Protein AF-A0A5N5SL28-F1 (afdb_monomer_lite)

pLDDT: mean 77.9, std 19.84, range [35.97, 98.38]

Foldseek 3Di:
DPPVVVVVVCVVVVVVVVVVVVVVVVVVVVVVVVVVVVVVVVVVVVVVVVVVVVVVVVVVVVVVVVVVVVVVVVVVVVLVVVLVVLQVVLVVVVVVVLVVLLVVLVVLVVVLVVVCCVVCVVVVPPDPDDANPDDHSVNSVVVSVVSVVVVLCVVCPPNSVVPPDPPPPDPDDDDDPSRVSNVVSVVSPPPCVPPPVCPPPPPPPPPPDDPPDPDPDPPPDDDPVDPDDDDDD

Radius of gyration: 50.58 Å; chains: 1; bounding box: 102×51×155 Å

InterPro domains:
  IPR027095 Golgin-45 [PTHR13066] (1-233)

Secondary structure (DSSP, 8-state):
-HHHHHHHHHHHHHHHHHHHHHHHHHHHHHHHHHHHHHHHHHHHHHHHHHHHHHHHHHHHHHHHHHHHHHHHHHHHHHHHHHHHHHHHHHHHHHHHHHHHHHHHHHHHHHHHHHHHHHH-TTTTTT--S-SSSS--HHHHHHHHHHHHHHHHHHHHHHHHTTSTTS---PPP----HHHHHHHHHHHS---GGG-------TT-------TT--S--------TT--------

Organism: NCBI:txid96803

Structure (mmCIF, N/CA/C/O backbone):
data_AF-A0A5N5SL28-F1
#
_entry.id   AF-A0A5N5SL28-F1
#
loop_
_atom_site.group_PDB
_atom_site.id
_atom_site.type_symbol
_atom_site.label_atom_id
_atom_site.label_alt_id
_atom_site.label_comp_id
_atom_site.label_asym_id
_atom_site.label_entity_id
_atom_site.label_seq_id
_atom_site.pdbx_PDB_ins_code
_atom_site.Cartn_x
_atom_site.Cartn_y
_atom_site.Cartn_z
_atom_site.occupancy
_atom_site.B_iso_or_equiv
_atom_site.auth_seq_id
_atom_site.auth_comp_id
_atom_site.auth_asym_id
_atom_site.auth_atom_id
_atom_site.pdbx_PDB_model_num
ATOM 1 N N . VAL A 1 1 ? -54.609 -21.952 98.533 1.00 56.12 1 VAL A N 1
ATOM 2 C CA . VAL A 1 1 ? -53.210 -22.366 98.247 1.00 56.12 1 VAL A CA 1
ATOM 3 C C . VAL A 1 1 ? -52.869 -22.346 96.749 1.00 56.12 1 VAL A C 1
ATOM 5 O O . VAL A 1 1 ? -51.784 -21.921 96.397 1.00 56.12 1 VAL A O 1
ATOM 8 N N . ASN A 1 2 ? -53.790 -22.699 95.844 1.00 73.81 2 ASN A N 1
ATOM 9 C CA . ASN A 1 2 ? -53.508 -22.851 94.403 1.00 73.81 2 ASN A CA 1
ATOM 10 C C . ASN A 1 2 ? -53.343 -21.546 93.579 1.00 73.81 2 ASN A C 1
ATOM 12 O O . ASN A 1 2 ? -52.843 -21.583 92.460 1.00 73.81 2 ASN A O 1
ATOM 16 N N . ASN A 1 3 ? -53.781 -20.388 94.090 1.00 82.12 3 ASN A N 1
ATOM 17 C CA . ASN A 1 3 ? -53.861 -19.155 93.290 1.00 82.12 3 ASN A CA 1
ATOM 18 C C . ASN A 1 3 ? -52.519 -18.399 93.190 1.00 82.12 3 ASN A C 1
ATOM 20 O O . ASN A 1 3 ? -52.181 -17.875 92.135 1.00 82.12 3 ASN A O 1
ATOM 24 N N . GLU A 1 4 ? -51.735 -18.387 94.270 1.00 81.12 4 GLU A N 1
ATOM 25 C CA . GLU A 1 4 ? -50.402 -17.760 94.325 1.00 81.12 4 GLU A CA 1
ATOM 26 C C . GLU A 1 4 ? -49.393 -18.501 93.434 1.00 81.12 4 GLU A C 1
ATOM 28 O O . GLU A 1 4 ? -48.705 -17.885 92.627 1.00 81.12 4 GLU A O 1
ATOM 33 N N . LEU A 1 5 ? -49.385 -19.838 93.483 1.00 82.38 5 LEU A N 1
ATOM 34 C CA . LEU A 1 5 ? -48.570 -20.686 92.603 1.00 82.38 5 LEU A CA 1
ATOM 35 C C . LEU A 1 5 ? -48.897 -20.473 91.123 1.00 82.38 5 LEU A C 1
ATOM 37 O O . LEU A 1 5 ? -47.995 -20.388 90.297 1.00 82.38 5 LEU A O 1
ATOM 41 N N . LYS A 1 6 ? -50.182 -20.336 90.782 1.00 85.81 6 LYS A N 1
ATOM 42 C CA . LYS A 1 6 ? -50.615 -20.078 89.405 1.00 85.81 6 LYS A CA 1
ATOM 43 C C . LYS A 1 6 ? -50.165 -18.698 88.924 1.00 85.81 6 LYS A C 1
ATOM 45 O O . LYS A 1 6 ? -49.712 -18.582 87.793 1.00 85.81 6 LYS A O 1
ATOM 50 N N . LYS A 1 7 ? -50.229 -17.672 89.781 1.00 84.50 7 LYS A N 1
ATOM 51 C CA . LYS A 1 7 ? -49.692 -16.335 89.478 1.00 84.50 7 LYS A CA 1
ATOM 52 C C . LYS A 1 7 ? -48.179 -16.357 89.273 1.00 84.50 7 LYS A C 1
ATOM 54 O O . LYS A 1 7 ? -47.703 -15.757 88.319 1.00 84.50 7 LYS A O 1
ATOM 59 N N . LEU A 1 8 ? -47.442 -17.061 90.131 1.00 85.12 8 LEU A N 1
ATOM 60 C CA . LEU A 1 8 ? -45.982 -17.139 90.062 1.00 85.12 8 LEU A CA 1
ATOM 61 C C . LEU A 1 8 ? -45.519 -17.925 88.825 1.00 85.12 8 LEU A C 1
ATOM 63 O O . LEU A 1 8 ? -44.589 -17.510 88.142 1.00 85.12 8 LEU A O 1
ATOM 67 N N . LEU A 1 9 ? -46.232 -18.996 88.467 1.00 87.62 9 LEU A N 1
ATOM 68 C CA . LEU A 1 9 ? -45.979 -19.758 87.243 1.00 87.62 9 LEU A CA 1
ATOM 69 C C . LEU A 1 9 ? -46.312 -18.947 85.983 1.00 87.62 9 LEU A C 1
ATOM 71 O O . LEU A 1 9 ? -45.540 -18.948 85.031 1.00 87.62 9 LEU A O 1
ATOM 75 N N . VAL A 1 10 ? -47.431 -18.213 85.984 1.00 90.81 10 VAL A N 1
ATOM 76 C CA . VAL A 1 10 ? -47.789 -17.296 84.889 1.00 90.81 10 VAL A CA 1
ATOM 77 C C . VAL A 1 10 ? -46.761 -16.171 84.754 1.00 90.81 10 VAL A C 1
ATOM 79 O O . VAL A 1 10 ? -46.416 -15.818 83.632 1.00 90.81 10 VAL A O 1
ATOM 82 N N . ALA A 1 11 ? -46.233 -15.646 85.862 1.00 87.25 11 ALA A N 1
ATOM 83 C CA . ALA A 1 11 ? -45.171 -14.644 85.841 1.00 87.25 11 ALA A CA 1
ATOM 84 C C . ALA A 1 11 ? -43.856 -15.209 85.277 1.00 87.25 11 ALA A C 1
ATOM 86 O O . ALA A 1 11 ? -43.279 -14.597 84.388 1.00 87.25 11 ALA A O 1
ATOM 87 N N . SER A 1 12 ? -43.431 -16.400 85.717 1.00 87.12 12 SER A N 1
ATOM 88 C CA . SER A 1 12 ? -42.203 -17.052 85.235 1.00 87.12 12 SER A CA 1
ATOM 89 C C . SER A 1 12 ? -42.278 -17.441 83.752 1.00 87.12 12 SER A C 1
ATOM 91 O O . SER A 1 12 ? -41.335 -17.200 83.004 1.00 87.12 12 SER A O 1
ATOM 93 N N . VAL A 1 13 ? -43.411 -17.985 83.294 1.00 89.81 13 VAL A N 1
ATOM 94 C CA . VAL A 1 13 ? -43.630 -18.277 81.865 1.00 89.81 13 VAL A CA 1
ATOM 95 C C . VAL A 1 13 ? -43.756 -16.982 81.057 1.00 89.81 13 VAL A C 1
ATOM 97 O O . VAL A 1 13 ? -43.271 -16.914 79.931 1.00 89.81 13 VAL A O 1
ATOM 100 N N . GLY A 1 14 ? -44.376 -15.942 81.623 1.00 90.69 14 GLY A N 1
ATOM 101 C CA . GLY A 1 14 ? -44.447 -14.615 81.011 1.00 90.69 14 GLY A CA 1
ATOM 102 C C . GLY A 1 14 ? -43.065 -13.994 80.807 1.00 90.69 14 GLY A C 1
ATOM 103 O O . GLY A 1 14 ? -42.794 -13.472 79.729 1.00 90.69 14 GLY A O 1
ATOM 104 N N . GLU A 1 15 ? -42.182 -14.115 81.797 1.00 92.69 15 GLU A N 1
ATOM 105 C CA . GLU A 1 15 ? -40.795 -13.647 81.744 1.00 92.69 15 GLU A CA 1
ATOM 106 C C . GLU A 1 15 ? -39.964 -14.407 80.697 1.00 92.69 15 GLU A C 1
ATOM 108 O O . GLU A 1 15 ? -39.314 -13.773 79.867 1.00 92.69 15 GLU A O 1
ATOM 113 N N . ASP A 1 16 ? -40.034 -15.745 80.658 1.00 94.12 16 ASP A N 1
ATOM 114 C CA . ASP A 1 16 ? -39.310 -16.558 79.663 1.00 94.12 16 ASP A CA 1
ATOM 115 C C . ASP A 1 16 ? -39.777 -16.259 78.225 1.00 94.12 16 ASP A C 1
ATOM 117 O O . ASP A 1 16 ? -38.974 -16.045 77.310 1.00 94.12 16 ASP A O 1
ATOM 121 N N . VAL A 1 17 ? -41.094 -16.147 78.018 1.00 92.69 17 VAL A N 1
ATOM 122 C CA . VAL A 1 17 ? -41.663 -15.752 76.721 1.00 92.69 17 VAL A CA 1
ATOM 123 C C . VAL A 1 17 ? -41.230 -14.334 76.345 1.00 92.69 17 VAL A C 1
ATOM 125 O O . VAL A 1 17 ? -40.848 -14.103 75.196 1.00 92.69 17 VAL A O 1
ATOM 128 N N . GLN A 1 18 ? -41.243 -13.391 77.290 1.00 93.38 18 GLN A N 1
ATOM 129 C CA . GLN A 1 18 ? -40.805 -12.017 77.053 1.00 93.38 18 GLN A CA 1
ATOM 130 C C . GLN A 1 18 ? -39.317 -11.952 76.679 1.00 93.38 18 GLN A C 1
ATOM 132 O O . GLN A 1 18 ? -38.971 -11.275 75.709 1.00 93.38 18 GLN A O 1
ATOM 137 N N . GLY A 1 19 ? -38.456 -12.712 77.360 1.00 94.69 19 GLY A N 1
ATOM 138 C CA . GLY A 1 19 ? -37.033 -12.819 77.030 1.00 94.69 19 GLY A CA 1
ATOM 139 C C . GLY A 1 19 ? -36.796 -13.375 75.622 1.00 94.69 19 GLY A C 1
ATOM 140 O O . GLY A 1 19 ? -36.014 -12.817 74.847 1.00 94.69 19 GLY A O 1
ATOM 141 N N . ARG A 1 20 ? -37.536 -14.420 75.230 1.00 94.44 20 ARG A N 1
ATOM 142 C CA . ARG A 1 20 ? -37.470 -14.980 73.868 1.00 94.44 20 ARG A CA 1
ATOM 143 C C . ARG A 1 20 ? -37.945 -13.995 72.802 1.00 94.44 20 ARG A C 1
ATOM 145 O O . ARG A 1 20 ? -37.315 -13.888 71.750 1.00 94.44 20 ARG A O 1
ATOM 152 N N . VAL A 1 21 ? -39.033 -13.267 73.055 1.00 96.50 21 VAL A N 1
ATOM 153 C CA . VAL A 1 21 ? -39.539 -12.232 72.138 1.00 96.50 21 VAL A CA 1
ATOM 154 C C . VAL A 1 21 ? -38.527 -11.098 71.987 1.00 96.50 21 VAL A C 1
ATOM 156 O O . VAL A 1 21 ? -38.304 -10.630 70.868 1.00 96.50 21 VAL A O 1
ATOM 159 N N . GLN A 1 22 ? -37.877 -10.682 73.075 1.00 95.25 22 GLN A N 1
ATOM 160 C CA . GLN A 1 22 ? -36.852 -9.643 73.038 1.00 95.25 22 GLN A CA 1
ATOM 161 C C . GLN A 1 22 ? -35.639 -10.074 72.201 1.00 95.25 22 GLN A C 1
ATOM 163 O O . GLN A 1 22 ? -35.258 -9.351 71.282 1.00 95.25 22 GLN A O 1
ATOM 168 N N . CYS A 1 23 ? -35.113 -11.284 72.421 1.00 96.25 23 CYS A N 1
ATOM 169 C CA . CYS A 1 23 ? -34.011 -11.836 71.626 1.00 96.25 23 CYS A CA 1
ATOM 170 C C . CYS A 1 23 ? -34.355 -11.902 70.125 1.00 96.25 23 CYS A C 1
ATOM 172 O O . CYS A 1 23 ? -33.594 -11.426 69.283 1.00 96.25 23 CYS A O 1
ATOM 174 N N . LEU A 1 24 ? -35.552 -12.395 69.781 1.00 97.12 24 LEU A N 1
ATOM 175 C CA . LEU A 1 24 ? -36.024 -12.429 68.391 1.00 97.12 24 LEU A CA 1
ATOM 176 C C . LEU A 1 24 ? -36.185 -11.027 67.785 1.00 97.12 24 LEU A C 1
ATOM 178 O O . LEU A 1 24 ? -35.947 -10.834 66.592 1.00 97.12 24 LEU A O 1
ATOM 182 N N . THR A 1 25 ? -36.589 -10.042 68.588 1.00 96.75 25 THR A N 1
ATOM 183 C CA . THR A 1 25 ? -36.739 -8.649 68.142 1.00 96.75 25 THR A CA 1
ATOM 184 C C . THR A 1 25 ? -35.382 -8.021 67.833 1.00 96.75 25 THR A C 1
ATOM 186 O O . THR A 1 25 ? -35.227 -7.374 66.795 1.00 96.75 25 THR A O 1
ATOM 189 N N . GLU A 1 26 ? -34.384 -8.256 68.684 1.00 96.81 26 GLU A N 1
ATOM 190 C CA . GLU A 1 26 ? -33.009 -7.798 68.476 1.00 96.81 26 GLU A CA 1
ATOM 191 C C . GLU A 1 26 ? -32.372 -8.445 67.238 1.00 96.81 26 GLU A C 1
ATOM 193 O O . GLU A 1 26 ? -31.779 -7.748 66.409 1.00 96.81 26 GLU A O 1
ATOM 198 N N . ASP A 1 27 ? -32.551 -9.754 67.049 1.00 97.56 27 ASP A N 1
ATOM 199 C CA . ASP A 1 27 ? -32.060 -10.460 65.862 1.00 97.56 27 ASP A CA 1
ATOM 200 C C . ASP A 1 27 ? -32.762 -9.995 64.583 1.00 97.56 27 ASP A C 1
ATOM 202 O O . ASP A 1 27 ? -32.110 -9.787 63.556 1.00 97.56 27 ASP A O 1
ATOM 206 N N . LYS A 1 28 ? -34.075 -9.738 64.634 1.00 97.50 28 LYS A N 1
ATOM 207 C CA . LYS A 1 28 ? -34.813 -9.150 63.509 1.00 97.50 28 LYS A CA 1
ATOM 208 C C . LYS A 1 28 ? -34.284 -7.758 63.154 1.00 97.50 28 LYS A C 1
ATOM 210 O O . LYS A 1 28 ? -34.086 -7.471 61.973 1.00 97.50 28 LYS A O 1
ATOM 215 N N . ALA A 1 29 ? -34.016 -6.908 64.146 1.00 96.62 29 ALA A N 1
ATOM 216 C CA . ALA A 1 29 ? -33.439 -5.580 63.928 1.00 96.62 29 ALA A CA 1
ATOM 217 C C . ALA A 1 29 ? -32.018 -5.658 63.336 1.00 96.62 29 ALA A C 1
ATOM 219 O O . ALA A 1 29 ? -31.670 -4.914 62.409 1.00 96.62 29 ALA A O 1
ATOM 220 N N . ARG A 1 30 ? -31.206 -6.609 63.815 1.00 97.44 30 ARG A N 1
ATOM 221 C CA . ARG A 1 30 ? -29.865 -6.883 63.284 1.00 97.44 30 ARG A CA 1
ATOM 222 C C . ARG A 1 30 ? -29.923 -7.350 61.832 1.00 97.44 30 ARG A C 1
ATOM 224 O O . ARG A 1 30 ? -29.221 -6.791 60.990 1.00 97.44 30 ARG A O 1
ATOM 231 N N . MET A 1 31 ? -30.786 -8.317 61.519 1.00 98.06 31 MET A N 1
ATOM 232 C CA . MET A 1 31 ? -30.983 -8.811 60.154 1.00 98.06 31 MET A CA 1
ATOM 233 C C . MET A 1 31 ? -31.467 -7.708 59.213 1.00 98.06 31 MET A C 1
ATOM 235 O O . MET A 1 31 ? -30.900 -7.558 58.135 1.00 98.06 31 MET A O 1
ATOM 239 N N . ALA A 1 32 ? -32.436 -6.885 59.624 1.00 97.81 32 ALA A N 1
ATOM 240 C CA . ALA A 1 32 ? -32.899 -5.749 58.823 1.00 97.81 32 ALA A CA 1
ATOM 241 C C . ALA A 1 32 ? -31.752 -4.777 58.489 1.00 97.81 32 ALA A C 1
ATOM 243 O O . ALA A 1 32 ? -31.624 -4.315 57.354 1.00 97.81 32 ALA A O 1
ATOM 244 N N . THR A 1 33 ? -30.863 -4.526 59.454 1.00 97.62 33 THR A N 1
ATOM 245 C CA . THR A 1 33 ? -29.676 -3.686 59.245 1.00 97.62 33 THR A CA 1
ATOM 246 C C . THR A 1 33 ? -28.684 -4.326 58.270 1.00 97.62 33 THR A C 1
ATOM 248 O O . THR A 1 33 ? -28.134 -3.633 57.415 1.00 97.62 33 THR A O 1
ATOM 251 N N . MET A 1 34 ? -28.456 -5.638 58.370 1.00 98.00 34 MET A N 1
ATOM 252 C CA . MET A 1 34 ? -27.578 -6.368 57.449 1.00 98.00 34 MET A CA 1
ATOM 253 C C . MET A 1 34 ? -28.139 -6.388 56.027 1.00 98.00 34 MET A C 1
ATOM 255 O O . MET A 1 34 ? -27.404 -6.094 55.091 1.00 98.00 34 MET A O 1
ATOM 259 N N . ILE A 1 35 ? -29.438 -6.656 55.862 1.00 98.19 35 ILE A N 1
ATOM 260 C CA . ILE A 1 35 ? -30.116 -6.623 54.559 1.00 98.19 35 ILE A CA 1
ATOM 261 C C . ILE A 1 35 ? -29.958 -5.246 53.914 1.00 98.19 35 ILE A C 1
ATOM 263 O O . ILE A 1 35 ? -29.577 -5.166 52.750 1.00 98.19 35 ILE A O 1
ATOM 267 N N . ARG A 1 36 ? -30.163 -4.162 54.675 1.00 97.69 36 ARG A N 1
ATOM 268 C CA . ARG A 1 36 ? -29.966 -2.799 54.165 1.00 97.69 36 ARG A CA 1
ATOM 269 C C . ARG A 1 36 ? -28.533 -2.570 53.684 1.00 97.69 36 ARG A C 1
ATOM 271 O O . ARG A 1 36 ? -28.336 -2.100 52.571 1.00 97.69 36 ARG A O 1
ATOM 278 N N . LYS A 1 37 ? -27.535 -2.959 54.485 1.00 98.06 37 LYS A N 1
ATOM 279 C CA . LYS A 1 37 ? -26.116 -2.846 54.106 1.00 98.06 37 LYS A CA 1
ATOM 280 C C . LYS A 1 37 ? -25.787 -3.641 52.841 1.00 98.06 37 LYS A C 1
ATOM 282 O O . LYS A 1 37 ? -25.031 -3.160 52.004 1.00 98.06 37 LYS A O 1
ATOM 287 N N . TYR A 1 38 ? -26.333 -4.850 52.700 1.00 98.19 38 TYR A N 1
ATOM 288 C CA . TYR A 1 38 ? -26.128 -5.657 51.500 1.00 98.19 38 TYR A CA 1
ATOM 289 C C . TYR A 1 38 ? -26.827 -5.063 50.278 1.00 98.19 38 TYR A C 1
ATOM 291 O O . TYR A 1 38 ? -26.216 -5.052 49.218 1.00 98.19 38 TYR A O 1
ATOM 299 N N . SER A 1 39 ? -28.037 -4.517 50.425 1.00 98.19 39 SER A N 1
ATOM 300 C CA . SER A 1 39 ? -28.727 -3.797 49.346 1.00 98.19 39 SER A CA 1
ATOM 301 C C . SER A 1 39 ? -27.886 -2.620 48.852 1.00 98.19 39 SER A C 1
ATOM 303 O O . SER A 1 39 ? -27.545 -2.570 47.678 1.00 98.19 39 SER A O 1
ATOM 305 N N . GLU A 1 40 ? -27.437 -1.754 49.767 1.00 97.94 40 GLU A N 1
ATOM 306 C CA . GLU A 1 40 ? -26.581 -0.606 49.433 1.00 97.94 40 GLU A CA 1
ATOM 307 C C . GLU A 1 40 ? -25.263 -1.035 48.764 1.00 97.94 40 GLU A C 1
ATOM 309 O O . GLU A 1 40 ? -24.730 -0.325 47.912 1.00 97.94 40 GLU A O 1
ATOM 314 N N . LYS A 1 41 ? -24.706 -2.192 49.149 1.00 98.12 41 LYS A N 1
ATOM 315 C CA . LYS A 1 41 ? -23.508 -2.745 48.506 1.00 98.12 41 LYS A CA 1
ATOM 316 C C . LYS A 1 41 ? -23.802 -3.239 47.090 1.00 98.12 41 LYS A C 1
ATOM 318 O O . LYS A 1 41 ? -23.007 -2.971 46.197 1.00 98.12 41 LYS A O 1
ATOM 323 N N . VAL A 1 42 ? -24.909 -3.951 46.889 1.00 98.38 42 VAL A N 1
ATOM 324 C CA . VAL A 1 42 ? -25.319 -4.451 45.569 1.00 98.38 42 VAL A CA 1
ATOM 325 C C . VAL A 1 42 ? -25.554 -3.293 44.604 1.00 98.38 42 VAL A C 1
ATOM 327 O O . VAL A 1 42 ? -25.092 -3.368 43.469 1.00 98.38 42 VAL A O 1
ATOM 330 N N . ASP A 1 43 ? -26.180 -2.210 45.064 1.00 97.50 43 ASP A N 1
ATOM 331 C CA . ASP A 1 43 ? -26.412 -1.016 44.246 1.00 97.50 43 ASP A CA 1
ATOM 332 C C . ASP A 1 43 ? -25.085 -0.379 43.797 1.00 97.50 43 ASP A C 1
ATOM 334 O O . ASP A 1 43 ? -24.882 -0.119 42.611 1.00 97.50 43 ASP A O 1
ATOM 338 N N . LYS A 1 44 ? -24.120 -0.228 44.715 1.00 98.12 44 LYS A N 1
ATOM 339 C CA . LYS A 1 44 ? -22.775 0.288 44.391 1.00 98.12 44 LYS A CA 1
ATOM 340 C C . LYS A 1 44 ? -22.004 -0.620 43.438 1.00 98.12 44 LYS A C 1
ATOM 342 O O . LYS A 1 44 ? -21.378 -0.138 42.497 1.00 98.12 44 LYS A O 1
ATOM 347 N N . ASP A 1 45 ? -22.039 -1.929 43.678 1.00 98.12 45 ASP A N 1
ATOM 348 C CA . ASP A 1 45 ? -21.374 -2.911 42.820 1.00 98.12 45 ASP A CA 1
ATOM 349 C C . ASP A 1 45 ? -21.997 -2.904 41.407 1.00 98.12 45 ASP A C 1
ATOM 351 O O 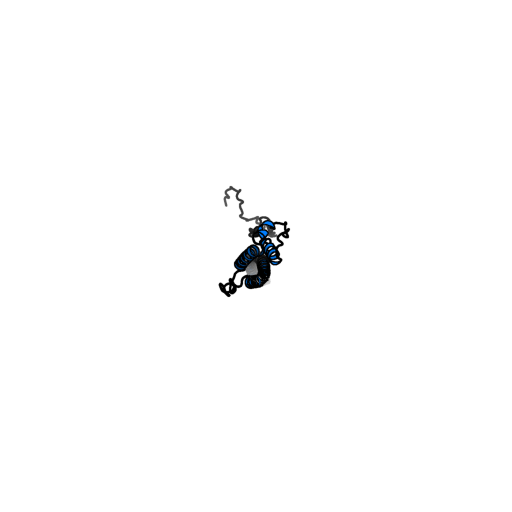. ASP A 1 45 ? -21.291 -3.084 40.412 1.00 98.12 45 ASP A O 1
ATOM 355 N N . PHE A 1 46 ? -23.307 -2.650 41.298 1.00 98.12 46 PHE A N 1
ATOM 356 C CA . PHE A 1 46 ? -24.001 -2.501 40.020 1.00 98.12 46 PHE A CA 1
ATOM 357 C C . PHE A 1 46 ? -23.581 -1.227 39.274 1.00 98.12 46 PHE A C 1
ATOM 359 O O . PHE A 1 46 ? -23.265 -1.300 38.086 1.00 98.12 46 PHE A O 1
ATOM 366 N N . GLU A 1 47 ? -23.502 -0.082 39.957 1.00 97.38 47 GLU A N 1
ATOM 367 C CA . GLU A 1 47 ? -23.008 1.171 39.366 1.00 97.38 47 GLU A CA 1
ATOM 368 C C . GLU A 1 47 ? -21.554 1.056 38.887 1.00 97.38 47 GLU A C 1
ATOM 370 O O . GLU A 1 47 ? -21.210 1.540 37.806 1.00 97.38 47 GLU A O 1
ATOM 375 N N . GLU A 1 48 ? -20.692 0.395 39.664 1.00 97.69 48 GLU A N 1
ATOM 376 C CA . GLU A 1 48 ? -19.304 0.142 39.269 1.00 97.69 48 GLU A CA 1
ATOM 377 C C . GLU A 1 48 ? -19.235 -0.742 38.024 1.00 97.69 48 GLU A C 1
ATOM 379 O O . GLU A 1 48 ? -18.512 -0.435 37.074 1.00 97.69 48 GLU A O 1
ATOM 384 N N . LYS A 1 49 ? -20.024 -1.821 38.000 1.00 97.75 49 LYS A N 1
ATOM 385 C CA . LYS A 1 49 ? -20.102 -2.719 36.848 1.00 97.75 49 LYS A CA 1
ATOM 386 C C . LYS A 1 49 ? -20.536 -1.971 35.591 1.00 97.75 49 LYS A C 1
ATOM 388 O O . LYS A 1 49 ? -19.925 -2.168 34.541 1.00 97.75 49 LYS A O 1
ATOM 393 N N . GLU A 1 50 ? -21.553 -1.119 35.688 1.00 97.12 50 GLU A N 1
ATOM 394 C CA . GLU A 1 50 ? -22.018 -0.315 34.557 1.00 97.12 50 GLU A CA 1
ATOM 395 C C . GLU A 1 50 ? -20.928 0.659 34.090 1.00 97.12 50 GLU A C 1
ATOM 397 O O . GLU A 1 50 ? -20.633 0.745 32.896 1.00 97.12 50 GLU A O 1
ATOM 402 N N . ARG A 1 51 ? -20.232 1.319 35.026 1.00 97.00 51 ARG A N 1
ATOM 403 C CA . ARG A 1 51 ? -19.114 2.216 34.702 1.00 97.00 51 ARG A CA 1
ATOM 404 C C . ARG A 1 51 ? -18.001 1.494 33.942 1.00 97.00 51 ARG A C 1
ATOM 406 O O . ARG A 1 51 ? -17.517 2.009 32.932 1.00 97.00 51 ARG A O 1
ATOM 413 N N . ILE A 1 52 ? -17.599 0.312 34.409 1.00 97.31 52 ILE A N 1
ATOM 414 C CA . ILE A 1 52 ? -16.573 -0.504 33.749 1.00 97.31 52 ILE A CA 1
ATOM 415 C C . ILE A 1 52 ? -17.073 -0.976 32.379 1.00 97.31 52 ILE A C 1
ATOM 417 O O . ILE A 1 52 ? -16.321 -0.906 31.409 1.00 97.31 52 ILE A O 1
ATOM 421 N N . SER A 1 53 ? -18.341 -1.383 32.267 1.00 97.12 53 SER A N 1
ATOM 422 C CA . SER A 1 53 ? -18.949 -1.797 30.995 1.00 97.12 53 SER A CA 1
ATOM 423 C C . SER A 1 53 ? -18.868 -0.689 29.941 1.00 97.12 53 SER A C 1
ATOM 425 O O . SER A 1 53 ? -18.404 -0.925 28.824 1.00 97.12 53 SER A O 1
ATOM 427 N N . ILE A 1 54 ? -19.213 0.547 30.313 1.00 96.12 54 ILE A N 1
ATOM 428 C CA . ILE A 1 54 ? -19.105 1.712 29.425 1.00 96.12 54 ILE A CA 1
ATOM 429 C C . ILE A 1 54 ? -17.649 1.932 28.988 1.00 96.12 54 ILE A C 1
ATOM 431 O O . ILE A 1 54 ? -17.381 2.197 27.813 1.00 96.12 54 ILE A O 1
ATOM 435 N N . GLN A 1 55 ? -16.686 1.807 29.906 1.00 96.19 55 GLN A N 1
ATOM 436 C CA . GLN A 1 55 ? -15.269 1.933 29.554 1.00 96.19 55 GLN A CA 1
ATOM 437 C C . GLN A 1 55 ? -14.814 0.832 28.592 1.00 96.19 55 GLN A C 1
ATOM 439 O O . GLN A 1 55 ? -14.087 1.129 27.641 1.00 96.19 55 GLN A O 1
ATOM 444 N N . CYS A 1 56 ? -15.257 -0.412 28.788 1.00 97.44 56 CYS A N 1
ATOM 445 C CA . CYS A 1 56 ? -14.978 -1.511 27.867 1.00 97.44 56 CYS A CA 1
ATOM 446 C C . CYS A 1 56 ? -15.476 -1.199 26.449 1.00 97.44 56 CYS A C 1
ATOM 448 O O . CYS A 1 56 ? -14.726 -1.396 25.493 1.00 97.44 56 CYS A O 1
ATOM 450 N N . ASP A 1 57 ? -16.678 -0.640 26.301 1.00 96.00 57 ASP A N 1
ATOM 451 C CA . ASP A 1 57 ? -17.226 -0.265 24.991 1.00 96.00 57 ASP A CA 1
ATOM 452 C C . ASP A 1 57 ? -16.436 0.865 24.319 1.00 96.00 57 ASP A C 1
ATOM 454 O O . ASP A 1 57 ? -16.185 0.836 23.106 1.00 96.00 57 ASP A O 1
ATOM 458 N N . VAL A 1 58 ? -15.989 1.853 25.101 1.00 96.94 58 VAL A N 1
ATOM 459 C CA . VAL A 1 58 ? -15.119 2.932 24.610 1.00 96.94 58 VAL A CA 1
ATOM 460 C C . VAL A 1 58 ? -13.791 2.365 24.117 1.00 96.94 58 VAL A C 1
ATOM 462 O O . VAL A 1 58 ? -13.354 2.696 23.013 1.00 96.94 58 VAL A O 1
ATOM 465 N N . TRP A 1 59 ? -13.155 1.494 24.899 1.00 96.62 59 TRP A N 1
ATOM 466 C CA . TRP A 1 59 ? -11.885 0.878 24.517 1.00 96.62 59 TRP A CA 1
ATOM 467 C C . TRP A 1 59 ? -12.023 -0.045 23.315 1.00 96.62 59 TRP A C 1
ATOM 469 O O . TRP A 1 59 ? -11.185 0.012 22.418 1.00 96.62 59 TRP A O 1
ATOM 479 N N . ARG A 1 60 ? -13.107 -0.820 23.235 1.00 97.56 60 ARG A N 1
ATOM 480 C CA . ARG A 1 60 ? -13.424 -1.649 22.070 1.00 97.56 60 ARG A CA 1
ATOM 481 C C . ARG A 1 60 ? -13.543 -0.803 20.804 1.00 97.56 60 ARG A C 1
ATOM 483 O O . ARG A 1 60 ? -12.958 -1.149 19.782 1.00 97.56 60 ARG A O 1
ATOM 490 N N . SER A 1 61 ? -14.250 0.325 20.886 1.00 95.62 61 SER A N 1
ATOM 491 C CA . SER A 1 61 ? -14.432 1.244 19.756 1.00 95.62 61 SER A CA 1
ATOM 492 C C . SER A 1 61 ? -13.110 1.886 19.324 1.00 95.62 61 SER A C 1
ATOM 494 O O . SER A 1 61 ? -12.805 1.931 18.134 1.00 95.62 61 SER A O 1
ATOM 496 N N . LYS A 1 62 ? -12.291 2.335 20.286 1.00 96.00 62 LYS A N 1
ATOM 497 C CA . LYS A 1 62 ? -10.958 2.899 20.016 1.00 96.00 62 LYS A CA 1
ATOM 498 C C . LYS A 1 62 ? -10.032 1.876 19.365 1.00 96.00 62 LYS A C 1
ATOM 500 O O . LYS A 1 62 ? -9.409 2.184 18.356 1.00 96.00 62 LYS A O 1
ATOM 505 N N . PHE A 1 63 ? -9.975 0.663 19.912 1.00 96.56 63 PHE A N 1
ATOM 506 C CA . PHE A 1 63 ? -9.149 -0.413 19.372 1.00 96.56 63 PHE A CA 1
ATOM 507 C C . PHE A 1 63 ? -9.555 -0.774 17.941 1.00 96.56 63 PHE A C 1
ATOM 509 O O . PHE A 1 63 ? -8.689 -0.922 17.080 1.00 96.56 63 PHE A O 1
ATOM 516 N N . LEU A 1 64 ? -10.859 -0.861 17.666 1.00 95.88 64 LEU A N 1
ATOM 517 C CA . LEU A 1 64 ? -11.358 -1.148 16.324 1.00 95.88 64 LEU A CA 1
ATOM 518 C C . LEU A 1 64 ? -10.969 -0.046 15.329 1.00 95.88 64 LEU A C 1
ATOM 520 O O . LEU A 1 64 ? -10.453 -0.353 14.259 1.00 95.88 64 LEU A O 1
ATOM 524 N N . ALA A 1 65 ? -11.151 1.225 15.697 1.00 93.38 65 ALA A N 1
ATOM 525 C CA . ALA A 1 65 ? -10.747 2.350 14.856 1.00 93.38 65 ALA A CA 1
ATOM 526 C C . ALA A 1 65 ? -9.233 2.344 14.579 1.00 93.38 65 ALA A C 1
ATOM 528 O O . ALA A 1 65 ? -8.814 2.497 13.435 1.00 93.38 65 ALA A O 1
ATOM 529 N N . SER A 1 66 ? -8.407 2.108 15.604 1.00 93.88 66 SER A N 1
ATOM 530 C CA . SER A 1 66 ? -6.956 1.983 15.434 1.00 93.88 66 SER A CA 1
ATOM 531 C C . SER A 1 66 ? -6.563 0.795 14.555 1.00 93.88 66 SER A C 1
ATOM 533 O O . SER A 1 66 ? -5.639 0.922 13.759 1.00 93.88 66 SER A O 1
ATOM 535 N N . SER A 1 67 ? -7.267 -0.334 14.662 1.00 93.94 67 SER A N 1
ATOM 536 C CA . SER A 1 67 ? -7.003 -1.521 13.838 1.00 93.94 67 SER A CA 1
ATOM 537 C C . SER A 1 67 ? -7.286 -1.245 12.360 1.00 93.94 67 SER A C 1
ATOM 539 O O . SER A 1 67 ? -6.431 -1.513 11.524 1.00 93.94 67 SER A O 1
ATOM 541 N N . LEU A 1 68 ? -8.417 -0.600 12.045 1.00 92.88 68 LEU A N 1
ATOM 542 C CA . LEU A 1 68 ? -8.750 -0.208 10.669 1.00 92.88 68 LEU A CA 1
ATOM 543 C C . LEU A 1 68 ? -7.709 0.742 10.063 1.00 92.88 68 LEU A C 1
ATOM 545 O O . LEU A 1 68 ? -7.314 0.569 8.914 1.00 92.88 68 LEU A O 1
ATOM 549 N N . LEU A 1 69 ? -7.216 1.711 10.841 1.00 93.44 69 LEU A N 1
ATOM 550 C CA . LEU A 1 69 ? -6.152 2.613 10.387 1.00 93.44 69 LEU A CA 1
ATOM 551 C C . LEU A 1 69 ? -4.849 1.861 10.083 1.00 93.44 69 LEU A C 1
ATOM 553 O O . LEU A 1 69 ? -4.173 2.172 9.103 1.00 93.44 69 LEU A O 1
ATOM 557 N N . ILE A 1 70 ? -4.488 0.875 10.909 1.00 94.19 70 ILE A N 1
ATOM 558 C CA . ILE A 1 70 ? -3.305 0.036 10.678 1.00 94.19 70 ILE A CA 1
ATOM 559 C C . ILE A 1 70 ? -3.482 -0.803 9.408 1.00 94.19 70 ILE A C 1
ATOM 561 O O . ILE A 1 70 ? -2.550 -0.877 8.608 1.00 94.19 70 ILE A O 1
ATOM 565 N N . ASP A 1 71 ? -4.661 -1.384 9.190 1.00 91.25 71 ASP A N 1
ATOM 566 C CA . ASP A 1 71 ? -4.958 -2.174 7.992 1.00 91.25 71 ASP A CA 1
ATOM 567 C C . ASP A 1 71 ? -4.887 -1.316 6.719 1.00 91.25 71 ASP A C 1
ATOM 569 O O . ASP A 1 71 ? -4.286 -1.716 5.717 1.00 91.25 71 ASP A O 1
ATOM 573 N N . GLU A 1 72 ? -5.425 -0.093 6.760 1.00 89.12 72 GLU A N 1
ATOM 574 C CA . GLU A 1 72 ? -5.299 0.868 5.663 1.00 89.12 72 GLU A CA 1
ATOM 575 C C . GLU A 1 72 ? -3.837 1.239 5.400 1.00 89.12 72 GLU A C 1
ATOM 577 O O . GLU A 1 72 ? -3.399 1.223 4.247 1.00 89.12 72 GLU A O 1
ATOM 582 N N . LEU A 1 73 ? -3.056 1.523 6.447 1.00 92.00 73 LEU A N 1
ATOM 583 C CA . LEU A 1 73 ? -1.624 1.811 6.325 1.00 92.00 73 LEU A CA 1
ATOM 584 C C . LEU A 1 73 ? -0.847 0.628 5.739 1.00 92.00 73 LEU A C 1
ATOM 586 O O . LEU A 1 73 ? 0.005 0.827 4.872 1.00 92.00 73 LEU A O 1
ATOM 590 N N . ALA A 1 74 ? -1.140 -0.599 6.171 1.00 91.62 74 ALA A N 1
ATOM 591 C CA . ALA A 1 74 ? -0.517 -1.807 5.640 1.00 91.62 74 ALA A CA 1
ATOM 592 C C . ALA A 1 74 ? -0.841 -1.991 4.150 1.00 91.62 74 ALA A C 1
ATOM 594 O O . ALA A 1 74 ? 0.058 -2.270 3.352 1.00 91.62 74 ALA A O 1
ATOM 595 N N . ARG A 1 75 ? -2.097 -1.749 3.753 1.00 89.50 75 ARG A N 1
ATOM 596 C CA . ARG A 1 75 ? -2.519 -1.767 2.347 1.00 89.50 75 ARG A CA 1
ATOM 597 C C . ARG A 1 75 ? -1.769 -0.721 1.523 1.00 89.50 75 ARG A C 1
ATOM 599 O O . ARG A 1 75 ? -1.233 -1.053 0.468 1.00 89.50 75 ARG A O 1
ATOM 606 N N . TRP A 1 76 ? -1.699 0.524 1.996 1.00 87.56 76 TRP A N 1
ATOM 607 C CA . TRP A 1 76 ? -0.979 1.598 1.302 1.00 87.56 76 TRP A CA 1
ATOM 608 C C . TRP A 1 76 ? 0.513 1.311 1.180 1.00 87.56 76 TRP A C 1
ATOM 610 O O . TRP A 1 76 ? 1.092 1.526 0.117 1.00 87.56 76 TRP A O 1
ATOM 620 N N . LYS A 1 77 ? 1.124 0.764 2.234 1.00 91.81 77 LYS A N 1
ATOM 621 C CA . LYS A 1 77 ? 2.515 0.313 2.201 1.00 91.81 77 LYS A CA 1
ATOM 622 C C . LYS A 1 77 ? 2.729 -0.753 1.125 1.00 91.81 77 LYS A C 1
ATOM 624 O O . LYS A 1 77 ? 3.709 -0.662 0.394 1.00 91.81 77 LYS A O 1
ATOM 629 N N . GLY A 1 78 ? 1.825 -1.728 1.009 1.00 89.88 78 GLY A N 1
ATOM 630 C CA . GLY A 1 78 ? 1.882 -2.756 -0.034 1.00 89.88 78 GLY A CA 1
ATOM 631 C C . GLY A 1 78 ? 1.803 -2.170 -1.445 1.00 89.88 78 GLY A C 1
ATOM 632 O O . GLY A 1 78 ? 2.643 -2.481 -2.282 1.00 89.88 78 GLY A O 1
ATOM 633 N N . VAL A 1 79 ? 0.850 -1.262 -1.685 1.00 89.06 79 VAL A N 1
ATOM 634 C CA . VAL A 1 79 ? 0.697 -0.569 -2.978 1.00 89.06 79 VAL A CA 1
ATOM 635 C C . VAL A 1 79 ? 1.953 0.232 -3.325 1.00 89.06 79 VAL A C 1
ATOM 637 O O . VAL A 1 79 ? 2.498 0.078 -4.413 1.00 89.06 79 VAL A O 1
ATOM 640 N N . LEU A 1 80 ? 2.460 1.046 -2.394 1.00 89.88 80 LEU A N 1
ATOM 641 C CA . LEU A 1 80 ? 3.667 1.844 -2.620 1.00 89.88 80 LEU A CA 1
ATOM 642 C C . LEU A 1 80 ? 4.893 0.967 -2.892 1.00 89.88 80 LEU A C 1
ATOM 644 O O . LEU A 1 80 ? 5.703 1.301 -3.752 1.00 89.88 80 LEU A O 1
ATOM 648 N N . PHE A 1 81 ? 5.025 -0.152 -2.177 1.00 92.38 81 PHE A N 1
ATOM 649 C CA . PHE A 1 81 ? 6.114 -1.095 -2.397 1.00 92.38 81 PHE A CA 1
ATOM 650 C C . PHE A 1 81 ? 6.035 -1.736 -3.785 1.00 92.38 81 PHE A C 1
ATOM 652 O O . PHE A 1 81 ? 7.058 -1.838 -4.454 1.00 92.38 81 PHE A O 1
ATOM 659 N N . GLN A 1 82 ? 4.832 -2.091 -4.250 1.00 91.12 82 GLN A N 1
ATOM 660 C CA . GLN A 1 82 ? 4.639 -2.590 -5.610 1.00 91.12 82 GLN A CA 1
ATOM 661 C C . GLN A 1 82 ? 5.046 -1.543 -6.653 1.00 91.12 82 GLN A C 1
ATOM 663 O O . GLN A 1 82 ? 5.845 -1.851 -7.528 1.00 91.12 82 GLN A O 1
ATOM 668 N N . HIS A 1 83 ? 4.597 -0.290 -6.522 1.00 90.44 83 HIS A N 1
ATOM 669 C CA . HIS A 1 83 ? 5.015 0.773 -7.444 1.00 90.44 83 HIS A CA 1
ATOM 670 C C . HIS A 1 83 ? 6.522 1.003 -7.424 1.00 90.44 83 HIS A C 1
ATOM 672 O O . HIS A 1 83 ? 7.127 1.202 -8.474 1.00 90.44 83 HIS A O 1
ATOM 678 N N . TYR A 1 84 ? 7.133 0.999 -6.239 1.00 92.25 84 TYR A N 1
ATOM 679 C CA . TYR A 1 84 ? 8.579 1.120 -6.116 1.00 92.25 84 TYR A CA 1
ATOM 680 C C . TYR A 1 84 ? 9.289 -0.009 -6.868 1.00 92.25 84 TYR A C 1
ATOM 682 O O . TYR A 1 84 ? 10.215 0.261 -7.629 1.00 92.25 84 TYR A O 1
ATOM 690 N N . GLN A 1 85 ? 8.817 -1.246 -6.704 1.00 94.69 85 GLN A N 1
ATOM 691 C CA . GLN A 1 85 ? 9.363 -2.414 -7.382 1.00 94.69 85 GLN A CA 1
ATOM 692 C C . GLN A 1 85 ? 9.200 -2.316 -8.906 1.00 94.69 85 GLN A C 1
ATOM 694 O O . GLN A 1 85 ? 10.185 -2.476 -9.623 1.00 94.69 85 GLN A O 1
ATOM 699 N N . ASP A 1 86 ? 8.007 -1.965 -9.393 1.00 92.69 86 ASP A N 1
ATOM 700 C CA . ASP A 1 86 ? 7.719 -1.807 -10.824 1.00 92.69 86 ASP A CA 1
ATOM 701 C C . ASP A 1 86 ? 8.627 -0.740 -11.462 1.00 92.69 86 ASP A C 1
ATOM 703 O O . ASP A 1 86 ? 9.219 -0.957 -12.520 1.00 92.69 86 ASP A O 1
ATOM 707 N N . ASN A 1 87 ? 8.802 0.403 -10.787 1.00 92.94 87 ASN A N 1
ATOM 708 C CA . ASN A 1 87 ? 9.707 1.463 -11.237 1.00 92.94 87 ASN A CA 1
ATOM 709 C C . ASN A 1 87 ? 11.173 1.014 -11.204 1.00 92.94 87 ASN A C 1
ATOM 711 O O . ASN A 1 87 ? 11.940 1.319 -12.118 1.00 92.94 87 ASN A O 1
ATOM 715 N N . GLN A 1 88 ? 11.582 0.289 -10.162 1.00 95.75 88 GLN A N 1
ATOM 716 C CA . GLN A 1 88 ? 12.945 -0.218 -10.047 1.00 95.75 88 GLN A CA 1
ATOM 717 C C . GLN A 1 88 ? 13.260 -1.232 -11.153 1.00 95.75 88 GLN A C 1
ATOM 719 O O . GLN A 1 88 ? 14.362 -1.213 -11.705 1.00 95.75 88 GLN A O 1
ATOM 724 N N . ASP A 1 89 ? 12.314 -2.103 -11.491 1.00 95.19 89 ASP A N 1
ATOM 725 C CA . ASP A 1 89 ? 12.490 -3.092 -12.550 1.00 95.19 89 ASP A CA 1
ATOM 726 C C . ASP A 1 89 ? 12.502 -2.432 -13.936 1.00 95.19 89 ASP A C 1
ATOM 728 O O . ASP A 1 89 ? 13.397 -2.731 -14.729 1.00 95.19 89 ASP A O 1
ATOM 732 N N . ALA A 1 90 ? 11.646 -1.433 -14.183 1.00 95.94 90 ALA A N 1
ATOM 733 C CA . ALA A 1 90 ? 11.711 -0.611 -15.393 1.00 95.94 90 ALA A CA 1
ATOM 734 C C . ALA A 1 90 ? 13.078 0.078 -15.559 1.00 95.94 90 ALA A C 1
ATOM 736 O O . ALA A 1 90 ? 13.685 0.023 -16.631 1.00 95.94 90 ALA A O 1
ATOM 737 N N . LEU A 1 91 ? 13.609 0.671 -14.483 1.00 96.25 91 LEU A N 1
ATOM 738 C CA . LEU A 1 91 ? 14.927 1.314 -14.488 1.00 96.25 91 LEU A CA 1
ATOM 739 C C . LEU A 1 91 ? 16.059 0.328 -14.796 1.00 96.25 91 LEU A C 1
ATOM 741 O O . LEU A 1 91 ? 16.975 0.669 -15.544 1.00 96.25 91 LEU A O 1
ATOM 745 N N . LYS A 1 92 ? 16.011 -0.898 -14.258 1.00 96.69 92 LYS A N 1
ATOM 746 C CA . LYS A 1 92 ? 17.013 -1.931 -14.574 1.00 96.69 92 LYS A CA 1
ATOM 747 C C . LYS A 1 92 ? 17.016 -2.264 -16.062 1.00 96.69 92 LYS A C 1
ATOM 749 O O . LYS A 1 92 ? 18.093 -2.342 -16.649 1.00 96.69 92 LYS A O 1
ATOM 754 N N . VAL A 1 93 ? 15.838 -2.443 -16.662 1.00 96.88 93 VAL A N 1
ATOM 755 C CA . VAL A 1 93 ? 15.721 -2.753 -18.095 1.00 96.88 93 VAL A CA 1
ATOM 756 C C . VAL A 1 93 ? 16.240 -1.587 -18.938 1.00 96.88 93 VAL A C 1
ATOM 758 O O . VAL A 1 93 ? 17.061 -1.807 -19.823 1.00 96.88 93 VAL A O 1
ATOM 761 N N . LEU A 1 94 ? 15.867 -0.346 -18.611 1.00 96.06 94 LEU A N 1
ATOM 762 C CA . LEU A 1 94 ? 16.368 0.844 -19.310 1.00 96.06 94 LEU A CA 1
ATOM 763 C C . LEU A 1 94 ? 17.894 0.974 -19.238 1.00 96.06 94 LEU A C 1
ATOM 765 O O . LEU A 1 94 ? 18.536 1.296 -20.235 1.00 96.06 94 LEU A O 1
ATOM 769 N N . LEU A 1 95 ? 18.501 0.699 -18.080 1.00 95.56 95 LEU A N 1
ATOM 770 C CA . LEU A 1 95 ? 19.959 0.720 -17.944 1.00 95.56 95 LEU A CA 1
ATOM 771 C C . LEU A 1 95 ? 20.629 -0.391 -18.765 1.00 95.56 95 LEU A C 1
ATOM 773 O O . LEU A 1 95 ? 21.675 -0.152 -19.362 1.00 95.56 95 LEU A O 1
ATOM 777 N N . GLN A 1 96 ? 20.031 -1.580 -18.847 1.00 95.94 96 GLN A N 1
ATOM 778 C CA . GLN A 1 96 ? 20.539 -2.657 -19.703 1.00 95.94 96 GLN A CA 1
ATOM 779 C C . GLN A 1 96 ? 20.453 -2.292 -21.190 1.00 95.94 96 GLN A C 1
ATOM 781 O O . GLN A 1 96 ? 21.422 -2.474 -21.926 1.00 95.94 96 GLN A O 1
ATOM 786 N N . GLU A 1 97 ? 19.324 -1.740 -21.634 1.00 95.12 97 GLU A N 1
ATOM 787 C CA . GLU A 1 97 ? 19.140 -1.263 -23.009 1.00 95.12 97 GLU A CA 1
ATOM 788 C C . GLU A 1 97 ? 20.127 -0.141 -23.348 1.00 95.12 97 GLU A C 1
ATOM 790 O O . GLU A 1 97 ? 20.763 -0.174 -24.403 1.00 95.12 97 GLU A O 1
ATOM 795 N N . ARG A 1 98 ? 20.333 0.798 -22.417 1.00 93.69 98 ARG A N 1
ATOM 796 C CA . ARG A 1 98 ? 21.336 1.863 -22.522 1.00 93.69 98 ARG A CA 1
ATOM 797 C C . ARG A 1 98 ? 22.735 1.299 -22.775 1.00 93.69 98 ARG A C 1
ATOM 799 O O . ARG A 1 98 ? 23.430 1.783 -23.667 1.00 93.69 98 ARG A O 1
ATOM 806 N N . GLU A 1 99 ? 23.146 0.281 -22.021 1.00 92.81 99 GLU A N 1
ATOM 807 C CA . GLU A 1 99 ? 24.446 -0.367 -22.221 1.00 92.81 99 GLU A CA 1
ATOM 808 C C . GLU A 1 99 ? 24.539 -1.029 -23.601 1.00 92.81 99 GLU A C 1
ATOM 810 O O . GLU A 1 99 ? 25.539 -0.857 -24.297 1.00 92.81 99 GLU A O 1
ATOM 815 N N . ILE A 1 100 ? 23.492 -1.728 -24.051 1.00 93.50 100 ILE A N 1
ATOM 816 C CA . ILE A 1 100 ? 23.460 -2.341 -25.390 1.00 93.50 100 ILE A CA 1
ATOM 817 C C . ILE A 1 100 ? 23.634 -1.274 -26.483 1.00 93.50 100 ILE A C 1
ATOM 819 O O . ILE A 1 100 ? 24.438 -1.457 -27.403 1.00 93.50 100 ILE A O 1
ATOM 823 N N . ILE A 1 101 ? 22.925 -0.147 -26.365 1.00 92.50 101 ILE A N 1
ATOM 824 C CA . ILE A 1 101 ? 23.009 0.980 -27.304 1.00 92.50 101 ILE A CA 1
ATOM 825 C C . ILE A 1 101 ? 24.421 1.573 -27.307 1.00 92.50 101 ILE A C 1
ATOM 827 O O . ILE A 1 101 ? 25.003 1.756 -28.377 1.00 92.50 101 ILE A O 1
ATOM 831 N N . HIS A 1 102 ? 25.005 1.820 -26.133 1.00 91.44 102 HIS A N 1
ATOM 832 C CA . HIS A 1 102 ? 26.359 2.368 -26.008 1.00 91.44 102 HIS A CA 1
ATOM 833 C C . HIS A 1 102 ? 27.411 1.470 -26.669 1.00 91.44 102 HIS A C 1
ATOM 835 O O . HIS A 1 102 ? 28.191 1.933 -27.505 1.00 91.44 102 HIS A O 1
ATOM 841 N N . HIS A 1 103 ? 27.371 0.163 -26.394 1.00 91.56 103 HIS A N 1
ATOM 842 C CA . HIS A 1 103 ? 28.270 -0.810 -27.016 1.00 91.56 103 HIS A CA 1
ATOM 843 C C . HIS A 1 103 ? 28.097 -0.868 -28.540 1.00 91.56 103 HIS A C 1
ATOM 845 O O . HIS A 1 103 ? 29.086 -0.999 -29.267 1.00 91.56 103 HIS A O 1
ATOM 851 N N . SER A 1 104 ? 26.858 -0.778 -29.033 1.00 92.00 104 SER A N 1
ATOM 852 C CA . SER A 1 104 ? 26.562 -0.733 -30.469 1.00 92.00 104 SER A CA 1
ATOM 853 C C . SER A 1 104 ? 27.151 0.520 -31.124 1.00 92.00 104 SER A C 1
ATOM 855 O O . SER A 1 104 ? 27.883 0.415 -32.109 1.00 92.00 104 SER A O 1
ATOM 857 N N . LEU A 1 105 ? 26.939 1.696 -30.524 1.00 90.38 105 LEU A N 1
ATOM 858 C CA . LEU A 1 105 ? 27.477 2.964 -31.020 1.00 90.38 105 LEU A CA 1
ATOM 859 C C . LEU A 1 105 ? 29.006 2.975 -31.048 1.00 90.38 105 LEU A C 1
ATOM 861 O O . LEU A 1 105 ? 29.586 3.415 -32.038 1.00 90.38 105 LEU A O 1
ATOM 865 N N . ILE A 1 106 ? 29.673 2.435 -30.022 1.00 89.56 106 ILE A N 1
ATOM 866 C CA . ILE A 1 106 ? 31.137 2.301 -30.019 1.00 89.56 106 ILE A CA 1
ATOM 867 C C . ILE A 1 106 ? 31.610 1.401 -31.166 1.00 89.56 106 ILE A C 1
ATOM 869 O O . ILE A 1 106 ? 32.608 1.715 -31.817 1.00 89.56 106 ILE A O 1
ATOM 873 N N . LYS A 1 107 ? 30.922 0.283 -31.437 1.00 90.12 107 LYS A N 1
ATOM 874 C CA . LYS A 1 107 ? 31.261 -0.591 -32.574 1.00 90.12 107 LYS A CA 1
ATOM 875 C C . LYS A 1 107 ? 31.092 0.143 -33.903 1.00 90.12 107 LYS A C 1
ATOM 877 O O . LYS A 1 107 ? 32.020 0.134 -34.708 1.00 90.12 107 LYS A O 1
ATOM 882 N N . CYS A 1 108 ? 29.966 0.827 -34.110 1.00 90.06 108 CYS A N 1
ATOM 883 C CA . CYS A 1 108 ? 29.730 1.641 -35.304 1.00 90.06 108 CYS A CA 1
ATOM 884 C C . CYS A 1 108 ? 30.797 2.729 -35.473 1.00 90.06 108 CYS A C 1
ATOM 886 O O . CYS A 1 108 ? 31.348 2.872 -36.562 1.00 90.06 108 CYS A O 1
ATOM 888 N N . TYR A 1 109 ? 31.147 3.434 -34.394 1.00 87.94 109 TYR A N 1
ATOM 889 C CA . TYR A 1 109 ? 32.213 4.434 -34.391 1.00 87.94 109 TYR A CA 1
ATOM 890 C C . TYR A 1 109 ? 33.545 3.823 -34.824 1.00 87.94 109 TYR A C 1
ATOM 892 O O . TYR A 1 109 ? 34.191 4.353 -35.720 1.00 87.94 109 TYR A O 1
ATOM 900 N N . LYS A 1 110 ? 33.939 2.679 -34.248 1.00 86.88 110 LYS A N 1
ATOM 901 C CA . LYS A 1 110 ? 35.177 1.979 -34.627 1.00 86.88 110 LYS A CA 1
ATOM 902 C C . LYS A 1 110 ? 35.184 1.589 -36.106 1.00 86.88 110 LYS A C 1
ATOM 904 O O . LYS A 1 110 ? 36.200 1.781 -36.761 1.00 86.88 110 LYS A O 1
ATOM 909 N N . HIS A 1 111 ? 34.074 1.076 -36.636 1.00 87.75 111 HIS A N 1
ATOM 910 C CA . HIS A 1 111 ? 33.979 0.704 -38.050 1.00 87.75 111 HIS A CA 1
ATOM 911 C C . HIS A 1 111 ? 34.088 1.913 -38.982 1.00 87.75 111 HIS A C 1
ATOM 913 O O . HIS A 1 111 ? 34.862 1.877 -39.934 1.00 87.75 111 HIS A O 1
ATOM 919 N N . ILE A 1 112 ? 33.359 2.997 -38.702 1.00 86.06 112 ILE A N 1
ATOM 920 C CA . ILE A 1 112 ? 33.419 4.210 -39.531 1.00 86.06 112 ILE A CA 1
ATOM 921 C C . ILE A 1 112 ? 34.794 4.873 -39.415 1.00 86.06 112 ILE A C 1
ATOM 923 O O . ILE A 1 112 ? 35.334 5.300 -40.430 1.00 86.06 112 ILE A O 1
ATOM 927 N N . HIS A 1 113 ? 35.407 4.872 -38.231 1.00 84.50 113 HIS A N 1
ATOM 928 C CA . HIS A 1 113 ? 36.768 5.365 -38.033 1.00 84.50 113 HIS A CA 1
ATOM 929 C C . HIS A 1 113 ? 37.796 4.565 -38.838 1.00 84.50 113 HIS A C 1
ATOM 931 O O . HIS A 1 113 ? 38.610 5.155 -39.536 1.00 84.50 113 HIS A O 1
ATOM 937 N N . GLN A 1 114 ? 37.728 3.229 -38.809 1.00 84.56 114 GLN A N 1
ATOM 938 C CA . GLN A 1 114 ? 38.604 2.366 -39.613 1.00 84.56 114 GLN A CA 1
ATOM 939 C C . GLN A 1 114 ? 38.463 2.647 -41.113 1.00 84.56 114 GLN A C 1
ATOM 941 O O . GLN A 1 114 ? 39.456 2.693 -41.836 1.00 84.56 114 GLN A O 1
ATOM 946 N N . ILE A 1 115 ? 37.231 2.856 -41.586 1.00 84.69 115 ILE A N 1
ATOM 947 C CA . ILE A 1 115 ? 36.973 3.250 -42.974 1.00 84.69 115 ILE A CA 1
ATOM 948 C C . ILE A 1 115 ? 37.573 4.639 -43.236 1.00 84.69 115 ILE A C 1
ATOM 950 O O . ILE A 1 115 ? 38.268 4.828 -44.229 1.00 84.69 115 ILE A O 1
ATOM 954 N N . GLN A 1 116 ? 37.368 5.606 -42.340 1.00 81.94 116 GLN A N 1
ATOM 955 C CA . GLN A 1 116 ? 37.925 6.948 -42.483 1.00 81.94 116 GLN A CA 1
ATOM 956 C C . GLN A 1 116 ? 39.457 6.929 -42.561 1.00 81.94 116 GLN A C 1
ATOM 958 O O . GLN A 1 116 ? 40.001 7.573 -43.451 1.00 81.94 116 GLN A O 1
ATOM 963 N N . GLU A 1 117 ? 40.141 6.173 -41.699 1.00 79.81 117 GLU A N 1
ATOM 964 C CA . GLU A 1 117 ? 41.602 6.005 -41.731 1.00 79.81 117 GLU A CA 1
ATOM 965 C C . GLU A 1 117 ? 42.075 5.349 -43.035 1.00 79.81 117 GLU A C 1
ATOM 967 O O . GLU A 1 117 ? 43.051 5.801 -43.632 1.00 79.81 117 GLU A O 1
ATOM 972 N N . ALA A 1 118 ? 41.364 4.325 -43.523 1.00 78.81 118 ALA A N 1
ATOM 973 C CA . ALA A 1 118 ? 41.706 3.643 -44.772 1.00 78.81 118 ALA A CA 1
ATOM 974 C C . ALA A 1 118 ? 41.584 4.552 -46.009 1.00 78.81 118 ALA A C 1
ATOM 976 O O . ALA A 1 118 ? 42.355 4.411 -46.958 1.00 78.81 118 ALA A O 1
ATOM 977 N N . PHE A 1 119 ? 40.626 5.484 -46.009 1.00 75.56 119 PHE A N 1
ATOM 978 C CA . PHE A 1 119 ? 40.382 6.411 -47.119 1.00 75.56 119 PHE A CA 1
ATOM 979 C C . PHE A 1 119 ? 40.983 7.814 -46.899 1.00 75.56 119 PHE A C 1
ATOM 981 O O . PHE A 1 119 ? 40.858 8.665 -47.781 1.00 75.56 119 PHE A O 1
ATOM 988 N N . ASP A 1 120 ? 41.604 8.099 -45.749 1.00 69.00 120 ASP A N 1
ATOM 989 C CA . ASP A 1 120 ? 42.227 9.393 -45.415 1.00 69.00 120 ASP A CA 1
ATOM 990 C C . ASP A 1 120 ? 43.449 9.250 -44.488 1.00 69.00 120 ASP A C 1
ATOM 992 O O . ASP A 1 120 ? 43.399 9.595 -43.301 1.00 69.00 120 ASP A O 1
ATOM 996 N N . PRO A 1 121 ? 44.584 8.766 -45.017 1.00 63.19 121 PRO A N 1
ATOM 997 C CA . PRO A 1 121 ? 45.798 8.580 -44.227 1.00 63.19 121 PRO A CA 1
ATOM 998 C C . PRO A 1 121 ? 46.407 9.898 -43.715 1.00 63.19 121 PRO A C 1
ATOM 1000 O O . PRO A 1 121 ? 47.201 9.865 -42.781 1.00 63.19 121 PRO A O 1
ATOM 1003 N N . LEU A 1 122 ? 46.019 11.060 -44.262 1.00 57.56 122 LEU A N 1
ATOM 1004 C CA . LEU A 1 122 ? 46.472 12.372 -43.777 1.00 57.56 122 LEU A CA 1
ATOM 1005 C C . LEU A 1 122 ? 45.735 12.815 -42.497 1.00 57.56 122 LEU A C 1
ATOM 1007 O O . LEU A 1 122 ? 46.272 13.608 -41.726 1.00 57.56 122 LEU A O 1
ATOM 1011 N N . HIS A 1 123 ? 44.528 12.294 -42.236 1.00 57.97 123 HIS A N 1
ATOM 1012 C CA . HIS A 1 123 ? 43.785 12.538 -40.989 1.00 57.97 123 HIS A CA 1
ATOM 1013 C C . HIS A 1 123 ? 44.199 11.606 -39.840 1.00 57.97 123 HIS A C 1
ATOM 1015 O O . HIS A 1 123 ? 44.028 11.973 -38.674 1.00 57.97 123 HIS A O 1
ATOM 1021 N N . ALA A 1 124 ? 44.755 10.430 -40.155 1.00 53.47 124 ALA A N 1
ATOM 1022 C CA . ALA A 1 124 ? 45.180 9.425 -39.176 1.00 53.47 124 ALA A CA 1
ATOM 1023 C C . ALA A 1 124 ? 46.286 9.936 -38.228 1.00 53.47 124 ALA A C 1
ATOM 1025 O O . ALA A 1 124 ? 46.356 9.527 -37.071 1.00 53.47 124 ALA A O 1
ATOM 1026 N N . GLU A 1 125 ? 47.108 10.890 -38.677 1.00 50.75 125 GLU A N 1
ATOM 1027 C CA . GLU A 1 125 ? 48.186 11.474 -37.867 1.00 50.75 125 GLU A CA 1
ATOM 1028 C C . GLU A 1 125 ? 47.714 12.612 -36.938 1.00 50.75 125 GLU A C 1
ATOM 1030 O O . GLU A 1 125 ? 48.426 12.980 -36.004 1.00 50.75 125 GLU A O 1
ATOM 1035 N N . SER A 1 126 ? 46.511 13.174 -37.142 1.00 52.66 126 SER A N 1
ATOM 1036 C CA . SER A 1 126 ? 46.107 14.420 -36.467 1.00 52.66 126 SER A CA 1
ATOM 1037 C C . SER A 1 126 ? 45.323 14.241 -35.161 1.00 52.66 126 SER A C 1
ATOM 1039 O O . SER A 1 126 ? 45.345 15.163 -34.344 1.00 52.66 126 SER A O 1
ATOM 1041 N N . LYS A 1 127 ? 44.618 13.127 -34.927 1.00 55.69 127 LYS A N 1
ATOM 1042 C CA . LYS A 1 127 ? 43.834 12.918 -33.689 1.00 55.69 127 LYS A CA 1
ATOM 1043 C C . LYS A 1 127 ? 43.770 11.445 -33.293 1.00 55.69 127 LYS A C 1
ATOM 1045 O O . LYS A 1 127 ? 42.721 10.811 -33.342 1.00 55.69 127 LYS A O 1
ATOM 1050 N N . GLY A 1 128 ? 44.900 10.915 -32.839 1.00 49.69 128 GLY A N 1
ATOM 1051 C CA . GLY A 1 128 ? 44.926 9.637 -32.141 1.00 49.69 128 GLY A CA 1
ATOM 1052 C C . GLY A 1 128 ? 44.178 9.714 -30.804 1.00 49.69 128 GLY A C 1
ATOM 1053 O O . GLY A 1 128 ? 44.546 10.482 -29.923 1.00 49.69 128 GLY A O 1
ATOM 1054 N N . VAL A 1 129 ? 43.143 8.882 -30.661 1.00 52.81 129 VAL A N 1
ATOM 1055 C CA . VAL A 1 129 ? 42.828 8.160 -29.412 1.00 52.81 129 VAL A CA 1
ATOM 1056 C C . VAL A 1 129 ? 42.651 9.038 -28.156 1.00 52.81 129 VAL A C 1
ATOM 1058 O O . VAL A 1 129 ? 43.397 8.915 -27.192 1.00 52.81 129 VAL A O 1
ATOM 1061 N N . GLY A 1 130 ? 41.642 9.917 -28.133 1.00 51.88 130 GLY A N 1
ATOM 1062 C CA . GLY A 1 130 ? 41.347 10.731 -26.935 1.00 51.88 130 GLY A CA 1
ATOM 1063 C C . GLY A 1 130 ? 39.882 10.824 -26.500 1.00 51.88 130 GLY A C 1
ATOM 1064 O O . GLY A 1 130 ? 39.616 11.271 -25.391 1.00 51.88 130 GLY A O 1
ATOM 1065 N N . LEU A 1 131 ? 38.915 10.423 -27.334 1.00 54.25 131 LEU A N 1
ATOM 1066 C CA . LEU A 1 131 ? 37.497 10.729 -27.077 1.00 54.25 131 LEU A CA 1
ATOM 1067 C C . LEU A 1 131 ? 36.686 9.565 -26.481 1.00 54.25 131 LEU A C 1
ATOM 1069 O O . LEU A 1 131 ? 35.537 9.758 -26.108 1.00 54.25 131 LEU A O 1
ATOM 1073 N N . LEU A 1 132 ? 37.236 8.350 -26.417 1.00 56.72 132 LEU A N 1
ATOM 1074 C CA . LEU A 1 132 ? 36.436 7.139 -26.178 1.00 56.72 132 LEU A CA 1
ATOM 1075 C C . LEU A 1 132 ? 36.294 6.734 -24.706 1.00 56.72 132 LEU A C 1
ATOM 1077 O O . LEU A 1 132 ? 35.409 5.940 -24.405 1.00 56.72 132 LEU A O 1
ATOM 1081 N N . ASP A 1 133 ? 37.117 7.264 -23.800 1.00 55.31 133 ASP A N 1
ATOM 1082 C CA . ASP A 1 133 ? 37.214 6.704 -22.441 1.00 55.31 133 ASP A CA 1
ATOM 1083 C C . ASP A 1 133 ? 36.041 7.108 -21.521 1.00 55.31 133 ASP A C 1
ATOM 1085 O O . ASP A 1 133 ? 35.809 6.481 -20.493 1.00 55.31 133 ASP A O 1
ATOM 1089 N N . ALA A 1 134 ? 35.250 8.121 -21.904 1.00 58.16 134 ALA A N 1
ATOM 1090 C CA . ALA A 1 134 ? 34.083 8.572 -21.133 1.00 58.16 134 ALA A CA 1
ATOM 1091 C C . ALA A 1 134 ? 33.040 9.341 -21.971 1.00 58.16 134 ALA A C 1
ATOM 1093 O O . ALA A 1 134 ? 32.458 10.319 -21.502 1.00 58.16 134 ALA A O 1
ATOM 1094 N N . SER A 1 135 ? 32.818 8.959 -23.232 1.00 68.06 135 SER A N 1
ATOM 1095 C CA . SER A 1 135 ? 31.829 9.659 -24.066 1.00 68.06 135 SER A CA 1
ATOM 1096 C C . SER A 1 135 ? 30.411 9.171 -23.761 1.00 68.06 135 SER A C 1
ATOM 1098 O O . SER A 1 135 ? 30.138 7.966 -23.783 1.00 68.06 135 SER A O 1
ATOM 1100 N N . ASP A 1 136 ? 29.520 10.120 -23.470 1.00 82.69 136 ASP A N 1
ATOM 1101 C CA . ASP A 1 136 ? 28.090 9.878 -23.301 1.00 82.69 136 ASP A CA 1
ATOM 1102 C C . ASP A 1 136 ? 27.466 9.361 -24.612 1.00 82.69 136 ASP A C 1
ATOM 1104 O O . ASP A 1 136 ? 27.980 9.595 -25.709 1.00 82.69 136 ASP A O 1
ATOM 1108 N N . ILE A 1 137 ? 26.342 8.647 -24.516 1.00 88.38 137 ILE A N 1
ATOM 1109 C CA . ILE A 1 137 ? 25.634 8.077 -25.676 1.00 88.38 137 ILE A CA 1
ATOM 1110 C C . ILE A 1 137 ? 25.272 9.172 -26.679 1.00 88.38 137 ILE A C 1
ATOM 1112 O O . ILE A 1 137 ? 25.429 8.978 -27.883 1.00 88.38 137 ILE A O 1
ATOM 1116 N N . ILE A 1 138 ? 24.851 10.335 -26.177 1.00 88.19 138 ILE A N 1
ATOM 1117 C CA . ILE A 1 138 ? 24.451 11.477 -26.997 1.00 88.19 138 ILE A CA 1
ATOM 1118 C C . ILE A 1 138 ? 25.664 12.060 -27.735 1.00 88.19 138 ILE A C 1
ATOM 1120 O O . ILE A 1 138 ? 25.613 12.316 -28.940 1.00 88.19 138 ILE A O 1
ATOM 1124 N N . SER A 1 139 ? 26.796 12.241 -27.049 1.00 86.94 139 SER A N 1
ATOM 1125 C CA . SER A 1 139 ? 28.014 12.734 -27.700 1.00 86.94 139 SER A CA 1
ATOM 1126 C C . SER A 1 139 ? 28.568 11.730 -28.711 1.00 86.94 139 SER A C 1
ATOM 1128 O O . SER A 1 139 ? 29.014 12.143 -29.783 1.00 86.94 139 SER A O 1
ATOM 1130 N N . LEU A 1 140 ? 28.484 10.424 -28.429 1.00 86.00 140 LEU A N 1
ATOM 1131 C CA . LEU A 1 140 ? 28.840 9.371 -29.383 1.00 86.00 140 LEU A CA 1
ATOM 1132 C C . LEU A 1 140 ? 27.940 9.392 -30.621 1.00 86.00 140 LEU A C 1
ATOM 1134 O O . LEU A 1 140 ? 28.460 9.290 -31.731 1.00 86.00 140 LEU A O 1
ATOM 1138 N N . SER A 1 141 ? 26.622 9.568 -30.469 1.00 89.69 141 SER A N 1
ATOM 1139 C CA . SER A 1 141 ? 25.706 9.634 -31.615 1.00 89.69 141 SER A CA 1
ATOM 1140 C C . SER A 1 141 ? 25.957 10.860 -32.494 1.00 89.69 141 SER A C 1
ATOM 1142 O O . SER A 1 141 ? 25.950 10.743 -33.722 1.00 89.69 141 SER A O 1
ATOM 1144 N N . TYR A 1 142 ? 26.247 12.022 -31.895 1.00 87.56 142 TYR A N 1
ATOM 1145 C CA . TYR A 1 142 ? 26.621 13.220 -32.655 1.00 87.56 142 TYR A CA 1
ATOM 1146 C C . TYR A 1 142 ? 27.958 13.046 -33.379 1.00 87.56 142 TYR A C 1
ATOM 1148 O O . TYR A 1 142 ? 28.062 13.361 -34.563 1.00 87.56 142 TYR A O 1
ATOM 1156 N N . ALA A 1 143 ? 28.974 12.504 -32.701 1.00 84.19 143 ALA A N 1
ATOM 1157 C CA . ALA A 1 143 ? 30.275 12.246 -33.313 1.00 84.19 143 ALA A CA 1
ATOM 1158 C C . ALA A 1 143 ? 30.169 11.254 -34.481 1.00 84.19 143 ALA A C 1
ATOM 1160 O O . ALA A 1 143 ? 30.767 11.480 -35.532 1.00 84.19 143 ALA A O 1
ATOM 1161 N N . LEU A 1 144 ? 29.372 10.193 -34.318 1.00 87.38 144 LEU A N 1
ATOM 1162 C CA . LEU A 1 144 ? 29.112 9.205 -35.361 1.00 87.38 144 LEU A CA 1
ATOM 1163 C C . LEU A 1 144 ? 28.422 9.829 -36.578 1.00 87.38 144 LEU A C 1
ATOM 1165 O O . LEU A 1 144 ? 28.843 9.584 -37.706 1.00 87.38 144 LEU A O 1
ATOM 1169 N N . SER A 1 145 ? 27.402 10.659 -36.347 1.00 86.94 145 SER A N 1
ATOM 1170 C CA . SER A 1 145 ? 26.660 11.338 -37.416 1.00 86.94 145 SER A CA 1
ATOM 1171 C C . SER A 1 145 ? 27.565 12.293 -38.193 1.00 86.94 145 SER A C 1
ATOM 1173 O O . SER A 1 145 ? 27.652 12.192 -39.413 1.00 86.94 145 SER A O 1
ATOM 1175 N N . ASN A 1 146 ? 28.336 13.134 -37.495 1.00 85.38 146 ASN A N 1
ATOM 1176 C CA . ASN A 1 146 ? 29.273 14.073 -38.121 1.00 85.38 146 ASN A CA 1
ATOM 1177 C C . ASN A 1 146 ? 30.364 13.354 -38.929 1.00 85.38 146 ASN A C 1
ATOM 1179 O O . ASN A 1 146 ? 30.743 13.794 -40.015 1.00 85.38 146 ASN A O 1
ATOM 1183 N N . MET A 1 147 ? 30.878 12.236 -38.409 1.00 82.62 147 MET A N 1
ATOM 1184 C CA . MET A 1 147 ? 31.875 11.427 -39.111 1.00 82.62 147 MET A CA 1
ATOM 1185 C C . MET A 1 147 ? 31.280 10.756 -40.352 1.00 82.62 147 MET A C 1
ATOM 1187 O O . MET A 1 147 ? 31.902 10.766 -41.413 1.00 82.62 147 MET A O 1
ATOM 1191 N N . GLY A 1 148 ? 30.059 10.227 -40.237 1.00 85.69 148 GLY A N 1
ATOM 1192 C CA . GLY A 1 148 ? 29.313 9.656 -41.353 1.00 85.69 148 GLY A CA 1
ATOM 1193 C C . GLY A 1 148 ? 29.019 10.681 -42.449 1.00 85.69 148 GLY A C 1
ATOM 1194 O O . GLY A 1 148 ? 29.215 10.382 -43.624 1.00 85.69 148 GLY A O 1
ATOM 1195 N N . GLU A 1 149 ? 28.620 11.902 -42.086 1.00 83.62 149 GLU A N 1
ATOM 1196 C CA . GLU A 1 149 ? 28.410 13.003 -43.033 1.00 83.62 149 GLU A CA 1
ATOM 1197 C C . GLU A 1 149 ? 29.706 13.418 -43.731 1.00 83.62 149 GLU A C 1
ATOM 1199 O O . GLU A 1 149 ? 29.731 13.514 -44.956 1.00 83.62 149 GLU A O 1
ATOM 1204 N N . SER A 1 150 ? 30.800 13.582 -42.981 1.00 82.69 150 SER A N 1
ATOM 1205 C CA . SER A 1 150 ? 32.118 13.904 -43.545 1.00 82.69 150 SER A CA 1
ATOM 1206 C C . SER A 1 150 ? 32.596 12.832 -44.531 1.00 82.69 150 SER A C 1
ATOM 1208 O O . SER A 1 150 ? 33.057 13.140 -45.634 1.00 82.69 150 SER A O 1
ATOM 1210 N N . LEU A 1 151 ? 32.431 11.554 -44.176 1.00 82.56 151 LEU A N 1
ATOM 1211 C CA . LEU A 1 151 ? 32.772 10.434 -45.048 1.00 82.56 151 LEU A CA 1
ATOM 1212 C C . LEU A 1 151 ? 31.872 10.391 -46.294 1.00 82.56 151 LEU A C 1
ATOM 1214 O O . LEU A 1 151 ? 32.374 10.204 -47.402 1.00 82.56 151 LEU A O 1
ATOM 1218 N N . ARG A 1 152 ? 30.559 10.603 -46.135 1.00 82.75 152 ARG A N 1
ATOM 1219 C CA . ARG A 1 152 ? 29.586 10.667 -47.238 1.00 82.75 152 ARG A CA 1
ATOM 1220 C C . ARG A 1 152 ? 29.944 11.772 -48.224 1.00 82.75 152 ARG A C 1
ATOM 1222 O O . ARG A 1 152 ? 30.023 11.510 -49.422 1.00 82.75 152 ARG A O 1
ATOM 1229 N N . ASP A 1 153 ? 30.165 12.986 -47.730 1.00 81.81 153 ASP A N 1
ATOM 1230 C CA . ASP A 1 153 ? 30.443 14.158 -48.560 1.00 81.81 153 ASP A CA 1
ATOM 1231 C C . ASP A 1 153 ? 31.765 13.992 -49.323 1.00 81.81 153 ASP A C 1
ATOM 1233 O O . ASP A 1 153 ? 31.877 14.414 -50.473 1.00 81.81 153 ASP A O 1
ATOM 1237 N N . ARG A 1 154 ? 32.747 13.294 -48.740 1.00 78.00 154 ARG A N 1
ATOM 1238 C CA . ARG A 1 154 ? 34.009 12.961 -49.413 1.00 78.00 154 ARG A CA 1
ATOM 1239 C C . ARG A 1 154 ? 33.883 11.858 -50.460 1.00 78.00 154 ARG A C 1
ATOM 1241 O O . ARG A 1 154 ? 34.428 12.007 -51.550 1.00 78.00 154 ARG A O 1
ATOM 1248 N N . LEU A 1 155 ? 33.208 10.753 -50.139 1.00 80.88 155 LEU A N 1
ATOM 1249 C CA . LEU A 1 155 ? 33.082 9.611 -51.053 1.00 80.88 155 LEU A CA 1
ATOM 1250 C C . LEU A 1 155 ? 32.142 9.910 -52.225 1.00 80.88 155 LEU A C 1
ATOM 1252 O O . LEU A 1 155 ? 32.380 9.445 -53.336 1.00 80.88 155 LEU A O 1
ATOM 1256 N N . LEU A 1 156 ? 31.074 10.674 -51.983 1.00 79.94 156 LEU A N 1
ATOM 1257 C CA . LEU A 1 156 ? 30.046 10.956 -52.984 1.00 79.94 156 LEU A CA 1
ATOM 1258 C C . LEU A 1 156 ? 30.178 12.349 -53.616 1.00 79.94 156 LEU A C 1
ATOM 1260 O O . LEU A 1 156 ? 29.560 12.592 -54.654 1.00 79.94 156 LEU A O 1
ATOM 1264 N N . GLY A 1 157 ? 30.955 13.269 -53.032 1.00 73.19 157 GLY A N 1
ATOM 1265 C CA . GLY A 1 157 ? 31.157 14.621 -53.561 1.00 73.19 157 GLY A CA 1
ATOM 1266 C C . GLY A 1 157 ? 29.839 15.324 -53.915 1.00 73.19 157 GLY A C 1
ATOM 1267 O O . GLY A 1 157 ? 28.848 15.253 -53.188 1.00 73.19 157 GLY A O 1
ATOM 1268 N N . ASN A 1 158 ? 29.791 15.954 -55.093 1.00 66.19 158 ASN A N 1
ATOM 1269 C CA . ASN A 1 158 ? 28.585 16.622 -55.601 1.00 66.19 158 ASN A CA 1
ATOM 1270 C C . ASN A 1 158 ? 27.448 15.648 -55.987 1.00 66.19 158 ASN A C 1
ATOM 1272 O O . ASN A 1 158 ? 26.299 16.077 -56.088 1.00 66.19 158 ASN A O 1
ATOM 1276 N N . LEU A 1 159 ? 27.739 14.353 -56.185 1.00 65.00 159 LEU A N 1
ATOM 1277 C CA . LEU A 1 159 ? 26.732 13.326 -56.488 1.00 65.00 159 LEU A CA 1
ATOM 1278 C C . LEU A 1 159 ? 25.876 12.991 -55.259 1.00 65.00 159 LEU A C 1
ATOM 1280 O O . LEU A 1 159 ? 24.682 12.733 -55.394 1.00 65.00 159 LEU A O 1
ATOM 1284 N N . GLY A 1 160 ? 26.456 13.040 -54.055 1.00 59.28 160 GLY A N 1
ATOM 1285 C CA . GLY A 1 160 ? 25.761 12.700 -52.807 1.00 59.28 160 GLY A CA 1
ATOM 1286 C C . GLY A 1 160 ? 24.568 13.608 -52.501 1.00 59.28 160 GLY A C 1
ATOM 1287 O O . GLY A 1 160 ? 23.580 13.155 -51.931 1.00 59.28 160 GLY A O 1
ATOM 1288 N N . ARG A 1 161 ? 24.617 14.870 -52.950 1.00 60.56 161 ARG A N 1
ATOM 1289 C CA . ARG A 1 161 ? 23.502 15.827 -52.835 1.00 60.56 161 ARG A CA 1
ATOM 1290 C C . ARG A 1 161 ? 22.370 15.572 -53.833 1.00 60.56 161 ARG A C 1
ATOM 1292 O O . ARG A 1 161 ? 21.242 15.954 -53.551 1.00 60.56 161 ARG A O 1
ATOM 1299 N N . ALA A 1 162 ? 22.656 14.940 -54.973 1.00 56.91 162 ALA A N 1
ATOM 1300 C CA . ALA A 1 162 ? 21.666 14.640 -56.011 1.00 56.91 162 ALA A CA 1
ATOM 1301 C C . ALA A 1 162 ? 20.936 13.301 -55.783 1.00 56.91 162 ALA A C 1
ATOM 1303 O O . ALA A 1 162 ? 19.838 13.112 -56.291 1.00 56.91 162 ALA A O 1
ATOM 1304 N N . VAL A 1 163 ? 21.536 12.386 -55.013 1.00 57.84 163 VAL A N 1
ATOM 1305 C CA . VAL A 1 163 ? 20.970 11.067 -54.656 1.00 57.84 163 VAL A CA 1
ATOM 1306 C C . VAL A 1 163 ? 20.125 11.126 -53.364 1.00 57.84 163 VAL A C 1
ATOM 1308 O O . VAL A 1 163 ? 19.528 10.133 -52.952 1.00 57.84 163 VAL A O 1
ATOM 1311 N N . GLY A 1 164 ? 20.054 12.288 -52.707 1.00 54.44 164 GLY A N 1
ATOM 1312 C CA . GLY A 1 164 ? 19.299 12.475 -51.469 1.00 54.44 164 GLY A CA 1
ATOM 1313 C C . GLY A 1 164 ? 17.786 12.368 -51.681 1.00 54.44 164 GLY A C 1
ATOM 1314 O O . GLY A 1 164 ? 17.234 13.083 -52.509 1.00 54.44 164 GLY A O 1
ATOM 1315 N N . HIS A 1 165 ? 17.139 11.519 -50.876 1.00 54.81 165 HIS A N 1
ATOM 1316 C CA . HIS A 1 165 ? 15.695 11.236 -50.836 1.00 54.81 165 HIS A CA 1
ATOM 1317 C C . HIS A 1 165 ? 15.121 10.365 -51.968 1.00 54.81 165 HIS A C 1
ATOM 1319 O O . HIS A 1 165 ? 14.118 10.703 -52.587 1.00 54.81 165 HIS A O 1
ATOM 1325 N N . ASN A 1 166 ? 15.637 9.146 -52.138 1.00 48.88 166 ASN A N 1
ATOM 1326 C CA . ASN A 1 166 ? 14.667 8.055 -52.278 1.00 48.88 166 ASN A CA 1
ATOM 1327 C C . ASN A 1 166 ? 14.081 7.849 -50.878 1.00 48.88 166 ASN A C 1
ATOM 1329 O O . ASN A 1 166 ? 14.854 7.560 -49.968 1.00 48.88 166 ASN A O 1
ATOM 1333 N N . ASP A 1 167 ? 12.778 8.085 -50.695 1.00 52.00 167 ASP A N 1
ATOM 1334 C CA . ASP A 1 167 ? 12.069 7.963 -49.414 1.00 52.00 167 ASP A CA 1
ATOM 1335 C C . ASP A 1 167 ? 12.322 6.590 -48.779 1.00 52.00 167 ASP A C 1
ATOM 1337 O O . ASP A 1 167 ? 11.628 5.604 -49.036 1.00 52.00 167 ASP A O 1
ATOM 1341 N N . VAL A 1 168 ? 13.353 6.514 -47.940 1.00 59.94 168 VAL A N 1
ATOM 1342 C CA . VAL A 1 168 ? 13.543 5.390 -47.039 1.00 59.94 168 VAL A CA 1
ATOM 1343 C C . VAL A 1 168 ? 12.459 5.557 -45.990 1.00 59.94 168 VAL A C 1
ATOM 1345 O O . VAL A 1 168 ? 12.534 6.442 -45.140 1.00 59.94 168 VAL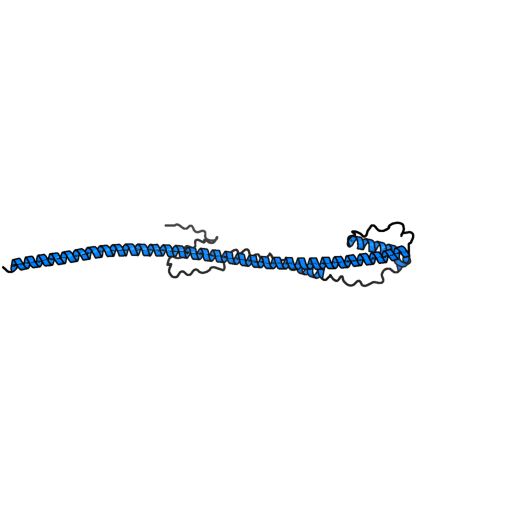 A O 1
ATOM 1348 N N . HIS A 1 169 ? 11.410 4.746 -46.095 1.00 59.91 169 HIS A N 1
ATOM 1349 C CA . HIS A 1 169 ? 10.366 4.686 -45.087 1.00 59.91 169 HIS A CA 1
ATOM 1350 C C . HIS A 1 169 ? 11.003 4.220 -43.775 1.00 59.91 169 HIS A C 1
ATOM 1352 O O . HIS A 1 169 ? 11.326 3.042 -43.610 1.00 59.91 169 HIS A O 1
ATOM 1358 N N . PHE A 1 170 ? 11.251 5.164 -42.869 1.00 60.16 170 PHE A N 1
ATOM 1359 C CA . PHE A 1 170 ? 11.680 4.842 -41.520 1.00 60.16 170 PHE A CA 1
ATOM 1360 C C . PHE A 1 170 ? 10.511 4.151 -40.813 1.00 60.16 170 PHE A C 1
ATOM 1362 O O . PHE A 1 170 ? 9.401 4.690 -40.836 1.00 60.16 170 PHE A O 1
ATOM 1369 N N . PRO A 1 171 ? 10.724 2.965 -40.217 1.00 61.97 171 PRO A N 1
ATOM 1370 C CA . PRO A 1 171 ? 9.717 2.346 -39.373 1.00 61.97 171 PRO A CA 1
ATOM 1371 C C . PRO A 1 171 ? 9.266 3.334 -38.296 1.00 61.97 171 PRO A C 1
ATOM 1373 O O . PRO A 1 171 ? 10.091 4.060 -37.739 1.00 61.97 171 PRO A O 1
ATOM 1376 N N . GLU A 1 172 ? 7.963 3.348 -38.015 1.00 69.50 172 GLU A N 1
ATOM 1377 C CA . GLU A 1 172 ? 7.381 4.098 -36.903 1.00 69.50 172 GLU A CA 1
ATOM 1378 C C . GLU A 1 172 ? 8.163 3.792 -35.616 1.00 69.50 172 GLU A C 1
ATOM 1380 O O . GLU A 1 172 ? 8.509 2.637 -35.361 1.00 69.50 172 GLU A O 1
ATOM 1385 N N . GLU A 1 173 ? 8.503 4.826 -34.846 1.00 71.50 173 GLU A N 1
ATOM 1386 C CA . GLU A 1 173 ? 9.386 4.728 -33.682 1.00 71.50 173 GLU A CA 1
ATOM 1387 C C . GLU A 1 173 ? 8.803 3.756 -32.641 1.00 71.50 173 GLU A C 1
ATOM 1389 O O . GLU A 1 173 ? 7.902 4.079 -31.862 1.00 71.50 173 GLU A O 1
ATOM 1394 N N . THR A 1 174 ? 9.285 2.511 -32.653 1.00 81.75 174 THR A N 1
ATOM 1395 C CA . THR A 1 174 ? 8.806 1.488 -31.729 1.00 81.75 174 THR A CA 1
ATOM 1396 C C . THR A 1 174 ? 9.530 1.619 -30.402 1.00 81.75 174 THR A C 1
ATOM 1398 O O . THR A 1 174 ? 10.729 1.351 -30.322 1.00 81.75 174 THR A O 1
ATOM 1401 N N . ARG A 1 175 ? 8.777 1.950 -29.353 1.00 88.12 175 ARG A N 1
ATOM 1402 C CA . ARG A 1 175 ? 9.294 2.008 -27.981 1.00 88.12 175 ARG A CA 1
ATOM 1403 C C . ARG A 1 175 ? 9.961 0.704 -27.559 1.00 88.12 175 ARG A C 1
ATOM 1405 O O . ARG A 1 175 ? 9.423 -0.387 -27.823 1.00 88.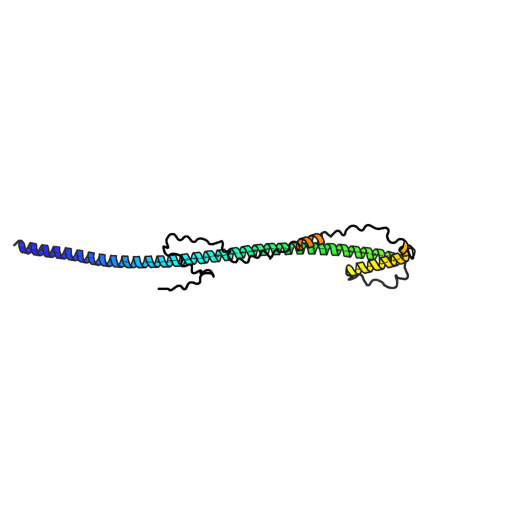12 175 ARG A O 1
ATOM 1412 N N . THR A 1 176 ? 11.073 0.823 -26.844 1.00 91.62 176 THR A N 1
ATOM 1413 C CA . THR A 1 176 ? 11.793 -0.326 -26.293 1.00 91.62 176 THR A CA 1
ATOM 1414 C C . THR A 1 176 ? 10.968 -1.026 -25.203 1.00 91.62 176 THR A C 1
ATOM 1416 O O . THR A 1 176 ? 10.029 -0.447 -24.639 1.00 91.62 176 THR A O 1
ATOM 1419 N N . PRO A 1 177 ? 11.256 -2.302 -24.897 1.00 90.88 177 PRO A N 1
ATOM 1420 C CA . PRO A 1 177 ? 10.674 -2.982 -23.741 1.00 90.88 177 PRO A CA 1
ATOM 1421 C C . PRO A 1 177 ? 10.817 -2.195 -22.428 1.00 90.88 177 PRO A C 1
ATOM 1423 O O . PRO A 1 177 ? 9.842 -2.099 -21.681 1.00 90.88 177 PRO A O 1
ATOM 1426 N N . GLY A 1 178 ? 11.985 -1.598 -22.169 1.00 92.19 178 GLY A N 1
ATOM 1427 C CA . GLY A 1 178 ? 12.235 -0.762 -20.994 1.00 92.19 178 GLY A CA 1
ATOM 1428 C C . GLY A 1 178 ? 11.365 0.492 -20.959 1.00 92.19 178 GLY A C 1
ATOM 1429 O O . GLY A 1 178 ? 10.762 0.794 -19.930 1.00 92.19 178 GLY A O 1
ATOM 1430 N N . GLU A 1 179 ? 11.212 1.179 -22.090 1.00 93.00 179 GLU A N 1
ATOM 1431 C CA . GLU A 1 179 ? 10.344 2.357 -22.205 1.00 93.00 179 GLU A CA 1
ATOM 1432 C C . GLU A 1 179 ? 8.869 2.012 -21.990 1.00 93.00 179 GLU A C 1
ATOM 1434 O O . GLU A 1 179 ? 8.152 2.737 -21.300 1.00 93.00 179 GLU A O 1
ATOM 1439 N N . LYS A 1 180 ? 8.406 0.881 -22.536 1.00 93.44 180 LYS A N 1
ATOM 1440 C CA . LYS A 1 180 ? 7.038 0.388 -22.308 1.00 93.44 180 LYS A CA 1
ATOM 1441 C C . LYS A 1 180 ? 6.793 0.099 -20.829 1.00 93.44 180 LYS A C 1
ATOM 1443 O O . LYS A 1 180 ? 5.763 0.506 -20.298 1.00 93.44 180 LYS A O 1
ATOM 1448 N N . MET A 1 181 ? 7.744 -0.562 -20.168 1.00 92.75 181 MET A N 1
ATOM 1449 C CA . MET A 1 181 ? 7.662 -0.884 -18.742 1.00 92.75 181 MET A CA 1
ATOM 1450 C C . MET A 1 181 ? 7.666 0.383 -17.875 1.00 92.75 181 MET A C 1
ATOM 1452 O O . MET A 1 181 ? 6.872 0.493 -16.944 1.00 92.75 181 MET A O 1
ATOM 1456 N N . ALA A 1 182 ? 8.500 1.369 -18.214 1.00 93.19 182 ALA A N 1
ATOM 1457 C CA . ALA A 1 182 ? 8.556 2.647 -17.511 1.00 93.19 182 ALA A CA 1
ATOM 1458 C C . ALA A 1 182 ? 7.256 3.450 -17.661 1.00 93.19 182 ALA A C 1
ATOM 1460 O O . ALA A 1 182 ? 6.738 3.969 -16.675 1.00 93.19 182 ALA A O 1
ATOM 1461 N N . LEU A 1 183 ? 6.687 3.514 -18.868 1.00 91.19 183 LEU A N 1
ATOM 1462 C CA . LEU A 1 183 ? 5.407 4.188 -19.095 1.00 91.19 183 LEU A CA 1
ATOM 1463 C C . LEU A 1 183 ? 4.265 3.509 -18.342 1.00 91.19 183 LEU A C 1
ATOM 1465 O O . LEU A 1 183 ? 3.479 4.194 -17.697 1.00 91.19 183 LEU A O 1
ATOM 1469 N N . GLN A 1 184 ? 4.219 2.176 -18.346 1.00 90.94 184 GLN A N 1
ATOM 1470 C CA . GLN A 1 184 ? 3.230 1.429 -17.575 1.00 90.94 184 GLN A CA 1
ATOM 1471 C C . GLN A 1 184 ? 3.364 1.696 -16.066 1.00 90.94 184 GLN A C 1
ATOM 1473 O O . GLN A 1 184 ? 2.360 1.879 -15.376 1.00 90.94 184 GLN A O 1
ATOM 1478 N N . ALA A 1 185 ? 4.594 1.760 -15.546 1.00 89.38 185 ALA A N 1
ATOM 1479 C CA . ALA A 1 185 ? 4.850 2.078 -14.143 1.00 89.38 185 ALA A CA 1
ATOM 1480 C C . ALA A 1 185 ? 4.441 3.519 -13.773 1.00 89.38 185 ALA A C 1
ATOM 1482 O O . ALA A 1 185 ? 4.012 3.757 -12.642 1.00 89.38 185 ALA A O 1
ATOM 1483 N N . LEU A 1 186 ? 4.536 4.465 -14.717 1.00 86.31 186 LEU A N 1
ATOM 1484 C CA . LEU A 1 186 ? 4.116 5.861 -14.544 1.00 86.31 186 LEU A CA 1
ATOM 1485 C C . LEU A 1 186 ? 2.591 6.040 -14.632 1.00 86.31 186 LEU A C 1
ATOM 1487 O O . LEU A 1 186 ? 2.015 6.757 -13.812 1.00 86.31 186 LEU A O 1
ATOM 1491 N N . GLU A 1 187 ? 1.934 5.383 -15.592 1.00 84.62 187 GLU A N 1
ATOM 1492 C CA . GLU A 1 187 ? 0.470 5.403 -15.768 1.00 84.62 187 GLU A CA 1
ATOM 1493 C C . GLU A 1 187 ? -0.266 4.793 -14.574 1.00 84.62 187 GLU A C 1
ATOM 1495 O O . GLU A 1 187 ? -1.348 5.249 -14.199 1.00 84.62 187 GLU A O 1
ATOM 1500 N N . ASN A 1 188 ? 0.363 3.822 -13.913 1.00 73.31 188 ASN A N 1
ATOM 1501 C CA . ASN A 1 188 ? -0.038 3.303 -12.615 1.00 73.31 188 ASN A CA 1
ATOM 1502 C C . ASN A 1 188 ? 0.210 4.344 -11.499 1.00 73.31 188 ASN A C 1
ATOM 1504 O O . ASN A 1 188 ? 0.828 4.052 -10.482 1.00 73.31 188 ASN A O 1
ATOM 1508 N N . THR A 1 189 ? -0.239 5.591 -11.647 1.00 65.06 189 THR A N 1
ATOM 1509 C CA . THR A 1 189 ? -0.101 6.591 -10.585 1.00 65.06 189 THR A CA 1
ATOM 1510 C C . THR A 1 189 ? -1.053 6.240 -9.440 1.00 65.06 189 THR A C 1
ATOM 1512 O O . THR A 1 189 ? -2.248 6.024 -9.653 1.00 65.06 189 THR A O 1
ATOM 1515 N N . ILE A 1 190 ? -0.535 6.182 -8.209 1.00 63.91 190 ILE A N 1
ATOM 1516 C CA . ILE A 1 190 ? -1.331 5.968 -6.994 1.00 63.91 190 ILE A CA 1
ATOM 1517 C C . ILE A 1 190 ? -2.492 6.972 -7.014 1.00 63.91 190 ILE A C 1
ATOM 1519 O O . ILE A 1 190 ? -2.269 8.179 -6.958 1.00 63.91 190 ILE A O 1
ATOM 1523 N N . ASN A 1 191 ? -3.735 6.490 -7.105 1.00 58.84 191 ASN A N 1
ATOM 1524 C CA . ASN A 1 191 ? -4.930 7.335 -7.050 1.00 58.84 191 ASN A CA 1
ATOM 1525 C C . ASN A 1 191 ? -5.125 7.823 -5.600 1.00 58.84 191 ASN A C 1
ATOM 1527 O O . ASN A 1 191 ? -5.931 7.307 -4.826 1.00 58.84 191 ASN A O 1
ATOM 1531 N N . VAL A 1 192 ? -4.315 8.813 -5.222 1.00 54.34 192 VAL A N 1
ATOM 1532 C CA . VAL A 1 192 ? -4.317 9.545 -3.942 1.00 54.34 192 VAL A CA 1
ATOM 1533 C C . VAL A 1 192 ? -5.659 10.267 -3.724 1.00 54.34 192 VAL A C 1
ATOM 1535 O O . VAL A 1 192 ? -6.034 10.580 -2.602 1.00 54.34 192 VAL A O 1
ATOM 1538 N N . SER A 1 193 ? -6.444 10.472 -4.781 1.00 51.78 193 SER A N 1
ATOM 1539 C CA . SER A 1 193 ? -7.808 11.015 -4.731 1.00 51.78 193 SER A CA 1
ATOM 1540 C C . SER A 1 193 ? -8.802 10.137 -3.958 1.00 51.78 193 SER A C 1
ATOM 1542 O O . SER A 1 193 ? -9.798 10.652 -3.459 1.00 51.78 193 SER A O 1
ATOM 1544 N N . ASN A 1 194 ? -8.509 8.844 -3.773 1.00 49.94 194 ASN A N 1
ATOM 1545 C CA . ASN A 1 194 ? -9.290 7.947 -2.914 1.00 49.94 194 ASN A CA 1
ATOM 1546 C C . ASN A 1 194 ? -8.838 7.969 -1.445 1.00 49.94 194 ASN A C 1
ATOM 1548 O O . ASN A 1 194 ? -9.263 7.118 -0.659 1.00 49.94 194 ASN A O 1
ATOM 1552 N N . ILE A 1 195 ? -8.007 8.939 -1.040 1.00 50.91 195 ILE A N 1
ATOM 1553 C CA . ILE A 1 195 ? -7.802 9.278 0.371 1.00 50.91 195 ILE A CA 1
ATOM 1554 C C . ILE A 1 195 ? -9.082 9.958 0.863 1.00 50.91 195 ILE A C 1
ATOM 1556 O O . ILE A 1 195 ? -9.149 11.159 1.116 1.00 50.91 195 ILE A O 1
ATOM 1560 N N . SER A 1 196 ? -10.128 9.156 1.033 1.00 47.69 196 SER A N 1
ATOM 1561 C CA . SER A 1 196 ? -11.094 9.445 2.069 1.00 47.69 196 SER A CA 1
ATOM 1562 C C . SER A 1 196 ? -10.321 9.260 3.367 1.00 47.69 196 SER A C 1
ATOM 1564 O O . SER A 1 196 ? -10.250 8.154 3.897 1.00 47.69 196 SER A O 1
ATOM 1566 N N . LEU A 1 197 ? -9.700 10.338 3.868 1.00 46.84 197 LEU A N 1
ATOM 1567 C CA . LEU A 1 197 ? -9.439 10.429 5.299 1.00 46.84 197 LEU A CA 1
ATOM 1568 C C . LEU A 1 197 ? -10.742 9.990 5.950 1.00 46.84 197 LEU A C 1
ATOM 1570 O O . LEU A 1 197 ? -11.797 10.536 5.612 1.00 46.84 197 LEU A O 1
ATOM 1574 N N . VAL A 1 198 ? -10.671 8.961 6.787 1.00 48.09 198 VAL A N 1
ATOM 1575 C CA . VAL A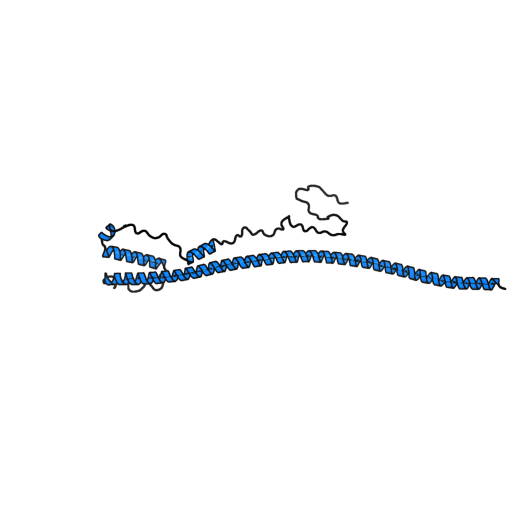 1 198 ? -11.800 8.413 7.531 1.00 48.09 198 VAL A CA 1
ATOM 1576 C C . VAL A 1 198 ? -12.298 9.501 8.487 1.00 48.09 198 VAL A C 1
ATOM 1578 O O . VAL A 1 198 ? -12.067 9.489 9.689 1.00 48.09 198 VAL A O 1
ATOM 1581 N N . THR A 1 199 ? -12.968 10.506 7.936 1.00 44.47 199 THR A N 1
ATOM 1582 C CA . THR A 1 199 ? -14.037 11.193 8.624 1.00 44.47 199 THR A CA 1
ATOM 1583 C C . THR A 1 199 ? -15.119 10.134 8.753 1.00 44.47 199 THR A C 1
ATOM 1585 O O . THR A 1 199 ? -15.451 9.484 7.756 1.00 44.47 199 THR A O 1
ATOM 1588 N N . PRO A 1 200 ? -15.614 9.859 9.968 1.00 42.22 200 PRO A N 1
ATOM 1589 C CA . PRO A 1 200 ? -16.639 8.851 10.137 1.00 42.22 200 PRO A CA 1
ATOM 1590 C C . PRO A 1 200 ? -17.824 9.278 9.274 1.00 42.22 200 PRO A C 1
ATOM 1592 O O . PRO A 1 200 ? -18.465 10.299 9.534 1.00 42.22 200 PRO A O 1
ATOM 1595 N N . SER A 1 201 ? -18.063 8.523 8.200 1.00 40.50 201 SER A N 1
ATOM 1596 C CA . SER A 1 201 ? -19.249 8.675 7.376 1.00 40.50 201 SER A CA 1
ATOM 1597 C C . SER A 1 201 ? -20.451 8.687 8.313 1.00 40.50 201 SER A C 1
ATOM 1599 O O . SER A 1 201 ? -20.612 7.793 9.152 1.00 40.50 201 SER A O 1
ATOM 1601 N N . LYS A 1 202 ? -21.310 9.692 8.140 1.00 50.75 202 LYS A N 1
ATOM 1602 C CA . LYS A 1 202 ? -22.567 9.901 8.875 1.00 50.75 202 LYS A CA 1
ATOM 1603 C C . LYS A 1 202 ? -23.536 8.703 8.791 1.00 50.75 202 LYS A C 1
ATOM 1605 O O . LYS A 1 202 ? -24.615 8.763 9.366 1.00 50.75 202 LYS A O 1
ATOM 1610 N N . SER A 1 203 ? -23.176 7.628 8.083 1.00 43.19 203 SER A N 1
ATOM 1611 C CA . SER A 1 203 ? -24.002 6.448 7.832 1.00 43.19 203 SER A CA 1
ATOM 1612 C C . SER A 1 203 ? -23.696 5.219 8.699 1.00 43.19 203 SER A C 1
ATOM 1614 O O . SER A 1 203 ? -24.437 4.248 8.597 1.00 43.19 203 SER A O 1
ATOM 1616 N N . SER A 1 204 ? -22.667 5.219 9.559 1.00 43.22 204 SER A N 1
ATOM 1617 C CA . SER A 1 204 ? -22.427 4.100 10.499 1.00 43.22 204 SER A CA 1
ATOM 1618 C C . SER A 1 204 ? -22.828 4.454 11.933 1.00 43.22 204 SER A C 1
ATOM 1620 O O . SER A 1 204 ? -22.065 4.334 12.889 1.00 43.22 204 SER A O 1
ATOM 1622 N N . LEU A 1 205 ? -24.070 4.908 12.096 1.00 44.50 205 LEU A N 1
ATOM 1623 C CA . LEU A 1 205 ? -24.698 4.934 1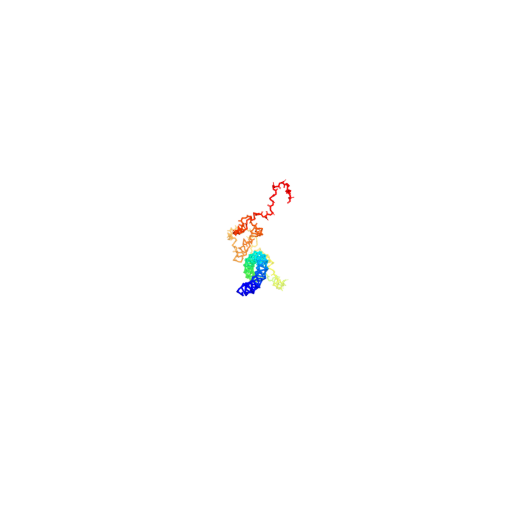3.412 1.00 44.50 205 LEU A CA 1
ATOM 1624 C C . LEU A 1 205 ? -24.927 3.482 13.842 1.00 44.50 205 LEU A C 1
ATOM 1626 O O . LEU A 1 205 ? -25.938 2.872 13.505 1.00 44.50 205 LEU A O 1
ATOM 1630 N N . ILE A 1 206 ? -23.966 2.912 14.572 1.00 44.28 206 ILE A N 1
ATOM 1631 C CA . ILE A 1 206 ? -24.204 1.704 15.359 1.00 44.28 206 ILE A CA 1
ATOM 1632 C C . ILE A 1 206 ? -25.270 2.087 16.384 1.00 44.28 206 ILE A C 1
ATOM 1634 O O . ILE A 1 206 ? -24.999 2.793 17.357 1.00 44.28 206 ILE A O 1
ATOM 1638 N N . THR A 1 207 ? -26.500 1.653 16.133 1.00 43.66 207 THR A N 1
ATOM 1639 C CA . THR A 1 207 ? -27.609 1.744 17.075 1.00 43.66 207 THR A CA 1
ATOM 1640 C C . THR A 1 207 ? -27.228 0.955 18.323 1.00 43.66 207 THR A C 1
ATOM 1642 O O . THR A 1 207 ? -27.284 -0.275 18.331 1.00 43.66 207 THR A O 1
ATOM 1645 N N . ARG A 1 208 ? -26.801 1.650 19.381 1.00 45.62 208 ARG A N 1
ATOM 1646 C CA . ARG A 1 208 ? -26.672 1.042 20.705 1.00 45.62 208 ARG A CA 1
ATOM 1647 C C . ARG A 1 208 ? -28.076 0.816 21.246 1.00 45.62 208 ARG A C 1
ATOM 1649 O O . ARG A 1 208 ? -28.727 1.747 21.704 1.00 45.62 208 ARG A O 1
ATOM 1656 N N . PHE A 1 209 ? -28.549 -0.419 21.152 1.00 38.69 209 PHE A N 1
ATOM 1657 C CA . PHE A 1 209 ? -29.742 -0.866 21.855 1.00 38.69 209 PHE A CA 1
ATOM 1658 C C . PHE A 1 209 ? -29.316 -1.283 23.270 1.00 38.69 209 PHE A C 1
ATOM 1660 O O . PHE A 1 209 ? -28.681 -2.321 23.440 1.00 38.69 209 PHE A O 1
ATOM 1667 N N . HIS A 1 210 ? -29.637 -0.473 24.282 1.00 41.88 210 HIS A N 1
ATOM 1668 C CA . HIS A 1 210 ? -29.571 -0.883 25.688 1.00 41.88 210 HIS A CA 1
ATOM 1669 C C . HIS A 1 210 ? -30.988 -1.277 26.141 1.00 41.88 210 HIS A C 1
ATOM 1671 O O . HIS A 1 210 ? -31.867 -0.418 26.153 1.00 41.88 210 HIS A O 1
ATOM 1677 N N . PRO A 1 211 ? -31.253 -2.545 26.518 1.00 46.81 211 PRO A N 1
ATOM 1678 C CA . PRO A 1 211 ? -32.613 -3.005 26.826 1.00 46.81 211 PRO A CA 1
ATOM 1679 C C . PRO A 1 211 ? -33.246 -2.390 28.085 1.00 46.81 211 PRO A C 1
ATOM 1681 O O . PRO A 1 211 ? -34.456 -2.489 28.250 1.00 46.81 211 PRO A O 1
ATOM 1684 N N . ASN A 1 212 ? -32.455 -1.777 28.978 1.00 42.53 212 ASN A N 1
ATOM 1685 C CA . ASN A 1 212 ? -32.899 -1.445 30.340 1.00 42.53 212 ASN A CA 1
ATOM 1686 C C . ASN A 1 212 ? -32.722 0.026 30.768 1.00 42.53 212 ASN A C 1
ATOM 1688 O O . ASN A 1 212 ? -33.011 0.342 31.921 1.00 42.53 212 ASN A O 1
ATOM 1692 N N . SER A 1 213 ? -32.314 0.949 29.890 1.00 44.75 213 SER A N 1
ATOM 1693 C CA . SER A 1 213 ? -32.327 2.383 30.223 1.00 44.75 213 SER A CA 1
ATOM 1694 C C . SER A 1 213 ? -33.625 3.030 29.734 1.00 44.75 213 SER A C 1
ATOM 1696 O O . SER A 1 213 ? -33.797 3.274 28.544 1.00 44.75 213 SER A O 1
ATOM 1698 N N . ARG A 1 214 ? -34.539 3.333 30.663 1.00 46.28 214 ARG A N 1
ATOM 1699 C CA . ARG A 1 214 ? -35.736 4.170 30.430 1.00 46.28 214 ARG A CA 1
ATOM 1700 C C . ARG A 1 214 ? -35.435 5.680 30.405 1.00 46.28 214 ARG A C 1
ATOM 1702 O O . ARG A 1 214 ? -36.355 6.486 30.486 1.00 46.28 214 ARG A O 1
ATOM 1709 N N . SER A 1 215 ? -34.167 6.071 30.331 1.00 41.56 215 SER A N 1
ATOM 1710 C CA . SER A 1 215 ? -33.744 7.457 30.148 1.00 41.56 215 SER A CA 1
ATOM 1711 C C . SER A 1 215 ? -33.410 7.689 28.678 1.00 41.56 215 SER A C 1
ATOM 1713 O O . SER A 1 215 ? -32.382 7.240 28.171 1.00 41.56 215 SER A O 1
ATOM 1715 N N . ASP A 1 216 ? -34.323 8.381 28.003 1.00 36.66 216 ASP A N 1
ATOM 1716 C CA . ASP A 1 216 ? -34.173 8.839 26.631 1.00 36.66 216 ASP A CA 1
ATOM 1717 C C . ASP A 1 216 ? -32.920 9.714 26.470 1.00 36.66 216 ASP A C 1
ATOM 1719 O O . ASP A 1 216 ? -32.742 10.718 27.155 1.00 36.66 216 ASP A O 1
ATOM 1723 N N . ASN A 1 217 ? -32.064 9.315 25.529 1.00 42.38 217 ASN A N 1
ATOM 1724 C CA . ASN A 1 217 ? -31.226 10.171 24.688 1.00 42.38 217 ASN A CA 1
ATOM 1725 C C . ASN A 1 217 ? -30.681 11.465 25.324 1.00 42.38 217 ASN A C 1
ATOM 1727 O O . ASN A 1 217 ? -31.089 12.562 24.946 1.00 42.38 217 ASN A O 1
ATOM 1731 N N . LEU A 1 218 ? -29.634 11.369 26.149 1.00 42.16 218 LEU A N 1
ATOM 1732 C CA . LEU A 1 218 ? -28.710 12.499 26.323 1.00 42.16 218 LEU A CA 1
ATOM 1733 C C . LEU A 1 218 ? -27.587 12.448 25.274 1.00 42.16 218 LEU A C 1
ATOM 1735 O O . LEU A 1 218 ? -26.401 12.527 25.583 1.00 42.16 218 LEU A O 1
ATOM 1739 N N . THR A 1 219 ? -27.952 12.301 24.000 1.00 43.44 219 THR A N 1
ATOM 1740 C CA . THR A 1 219 ? -27.057 12.655 22.895 1.00 43.44 219 THR A CA 1
ATOM 1741 C C . THR A 1 219 ? -27.189 14.152 22.665 1.00 43.44 219 THR A C 1
ATOM 1743 O O . THR A 1 219 ? -28.035 14.600 21.892 1.00 43.44 219 THR A O 1
ATOM 1746 N N . VAL A 1 220 ? -26.366 14.936 23.359 1.00 48.59 220 VAL A N 1
ATOM 1747 C CA . VAL A 1 220 ? -26.209 16.369 23.086 1.00 48.59 220 VAL A CA 1
ATOM 1748 C C . VAL A 1 220 ? -25.484 16.513 21.751 1.00 48.59 220 VAL A C 1
ATOM 1750 O O . VAL A 1 220 ? -24.267 16.610 21.702 1.00 48.59 220 VAL A O 1
ATOM 1753 N N . ASN A 1 221 ? -26.239 16.471 20.657 1.00 45.38 221 ASN A N 1
ATOM 1754 C CA . ASN A 1 221 ? -25.757 16.768 19.313 1.00 45.38 221 ASN A CA 1
ATOM 1755 C C . ASN A 1 221 ? -26.805 17.639 18.617 1.00 45.38 221 ASN A C 1
ATOM 1757 O O . ASN A 1 221 ? -27.631 17.158 17.842 1.00 45.38 221 ASN A O 1
ATOM 1761 N N . CYS A 1 222 ? -26.793 18.937 18.917 1.00 46.38 222 CYS A N 1
ATOM 1762 C CA . CYS A 1 222 ? -27.569 19.910 18.160 1.00 46.38 222 CYS A CA 1
ATOM 1763 C C . CYS A 1 222 ? -26.960 20.050 16.754 1.00 46.38 222 CYS A C 1
ATOM 1765 O O . CYS A 1 222 ? -25.795 20.409 16.597 1.00 46.38 222 CYS A O 1
ATOM 1767 N N . CYS A 1 223 ? -27.753 19.753 15.724 1.00 50.97 223 CYS A N 1
ATOM 1768 C CA . CYS A 1 223 ? -27.450 20.086 14.332 1.00 50.97 223 CYS A CA 1
ATOM 1769 C C . CYS A 1 223 ? -27.448 21.618 14.146 1.00 50.97 223 CYS A C 1
ATOM 1771 O O . CYS A 1 223 ? -28.215 22.316 14.809 1.00 50.97 223 CYS A O 1
ATOM 1773 N N . GLY A 1 224 ? -26.650 22.140 13.206 1.00 51.66 224 GLY A N 1
ATOM 1774 C CA . GLY A 1 224 ? -26.464 23.580 12.942 1.00 51.66 224 GLY A CA 1
ATOM 1775 C C . GLY A 1 224 ? -27.701 24.377 12.487 1.00 51.66 224 GLY A C 1
ATOM 1776 O O . GLY A 1 224 ? -27.562 25.539 12.126 1.00 51.66 224 GLY A O 1
ATOM 1777 N N . HIS A 1 225 ? -28.894 23.777 12.502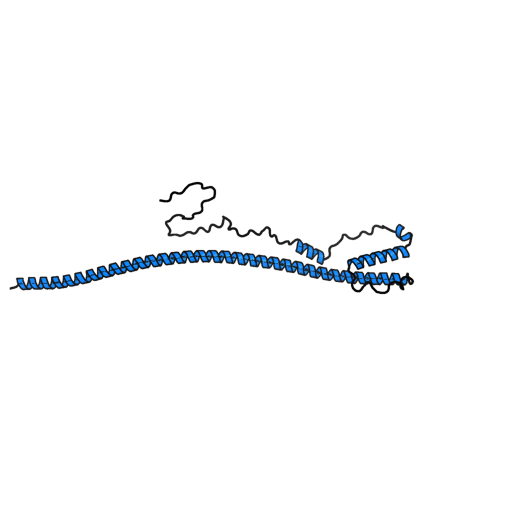 1.00 45.78 225 HIS A N 1
ATOM 1778 C CA . HIS A 1 225 ? -30.180 24.423 12.212 1.00 45.78 225 HIS A CA 1
ATOM 1779 C C . HIS A 1 225 ? -31.074 24.624 13.451 1.00 45.78 225 HIS A C 1
ATOM 1781 O O . HIS A 1 225 ? -32.174 25.159 13.326 1.00 45.78 225 HIS A O 1
ATOM 1787 N N . CYS A 1 226 ? -30.639 24.205 14.641 1.00 54.00 226 CYS A N 1
ATOM 1788 C CA . CYS A 1 226 ? -31.424 24.343 15.867 1.00 54.00 226 CYS A CA 1
ATOM 1789 C C . CYS A 1 226 ? -31.036 25.622 16.631 1.00 54.00 226 CYS A C 1
ATOM 1791 O O . CYS A 1 226 ? -29.995 25.658 17.279 1.00 54.00 226 CYS A O 1
ATOM 1793 N N . SER A 1 227 ? -31.893 26.648 16.588 1.00 53.88 227 SER A N 1
ATOM 1794 C CA . SER A 1 227 ? -31.680 27.963 17.234 1.00 53.88 227 SER A CA 1
ATOM 1795 C C . SER A 1 227 ? -32.503 28.171 18.517 1.00 53.88 227 SER A C 1
ATOM 1797 O O . SER A 1 227 ? -32.847 29.301 18.855 1.00 53.88 227 SER A O 1
ATOM 1799 N N . GLY A 1 228 ? -32.909 27.094 19.193 1.00 49.25 228 GLY A N 1
ATOM 1800 C CA . GLY A 1 228 ? -33.761 27.167 20.384 1.00 49.25 228 GLY A CA 1
ATOM 1801 C C . GLY A 1 228 ? -32.953 27.175 21.680 1.00 49.25 228 GLY A C 1
ATOM 1802 O O . GLY A 1 228 ? -32.085 26.325 21.867 1.00 49.25 228 GLY A O 1
ATOM 1803 N N . GLU A 1 229 ? -33.254 28.107 22.585 1.00 45.66 229 GLU A N 1
ATOM 1804 C CA . GLU A 1 229 ? -32.604 28.202 23.894 1.00 45.66 229 GLU A CA 1
ATOM 1805 C C . GLU A 1 229 ? -33.248 27.220 24.890 1.00 45.66 229 GLU A C 1
ATOM 1807 O O . GLU A 1 229 ? -34.455 27.265 25.144 1.00 45.66 229 GLU A O 1
ATOM 1812 N N . ILE A 1 230 ? -32.447 26.303 25.438 1.00 50.28 230 ILE A N 1
ATOM 1813 C CA . ILE A 1 230 ? -32.905 25.280 26.386 1.00 50.28 230 ILE A CA 1
ATOM 1814 C C . ILE A 1 230 ? -32.763 25.838 27.804 1.00 50.28 230 ILE A C 1
ATOM 1816 O O . ILE A 1 230 ? -31.651 25.982 28.311 1.00 50.28 230 ILE A O 1
ATOM 1820 N N . LYS A 1 231 ? -33.888 26.128 28.467 1.00 41.88 231 LYS A N 1
ATOM 1821 C CA . LYS A 1 231 ? -33.901 26.390 29.912 1.00 41.88 231 LYS A CA 1
ATOM 1822 C C . LYS A 1 231 ? -33.892 25.073 30.674 1.00 41.88 231 LYS A C 1
ATOM 1824 O O . LYS A 1 231 ? -34.821 24.278 30.560 1.00 41.88 231 LYS A O 1
ATOM 1829 N N . VAL A 1 232 ? -32.840 24.882 31.458 1.00 39.00 232 VAL A N 1
ATOM 1830 C CA . VAL A 1 232 ? -32.712 23.789 32.422 1.00 39.00 232 VAL A CA 1
ATOM 1831 C C . VAL A 1 232 ? -33.419 24.221 33.711 1.00 39.00 232 VAL A C 1
ATOM 1833 O O . VAL A 1 232 ? -33.147 25.318 34.204 1.00 39.00 232 VAL A O 1
ATOM 1836 N N . ILE A 1 233 ? -34.349 23.399 34.205 1.00 35.97 233 ILE A N 1
ATOM 1837 C CA . ILE A 1 233 ? -34.944 23.510 35.550 1.00 35.97 233 ILE A CA 1
ATOM 1838 C C . ILE A 1 233 ? -34.157 22.590 36.476 1.00 35.97 233 ILE A C 1
ATOM 1840 O O . ILE A 1 233 ? -33.918 21.436 36.051 1.00 35.97 233 ILE A O 1
#

Sequence (233 aa):
VNNELKKLLVASVGEDVQGRVQCLTEDKARMATMIRKYSEKVDKDFEEKERISIQCDVWRSKFLASSLLIDELARWKGVLFQHYQDNQDALKVLLQEREIIHHSLIKCYKHIHQIQEAFDPLHAESKGVGLLDASDIISLSYALSNMGESLRDRLLGNLGRAVGHNDVHFPEETRTPGEKMALQALENTINVSNISLVTPSKSSLITRFHPNSRSDNLTVNCCGHCSGEIKVI